Protein AF-A0AAN6FM89-F1 (afdb_monomer_lite)

Sequence (335 aa):
MYLDAADEATIINQGLGAALKERGILFMAYDHNTDQPVYPYRVLQGAPGMVPAVAWHCYQGPAPNYTVLNDISRLYPGTLQFMTECSNYLPGAGSVNFEVAQNFIPPVQHGASGASMWGMSPTFLSTRCILLATNPDFGPHSPYGGCAGCLGSIIVNSSTTYTKTNDYYMIGQFSRFVRRGATNYPVVQGNEGNALTSNQLYIMAVQNPDKSWAVIFMNNLVSDQEVVLSFTGNGGQYWQGTVPKTTVTTWLLPSEQILGQTNGTQAASVGAPYPFRNGSTTRFSTASGSVTGTGFSACNVTFTSTTSTSSSSSTSVTALPVPNTTHTIATTGTA

Radius of gyration: 24.1 Å; chains: 1; bounding box: 73×46×69 Å

Organism: NCBI:txid329885

pLDDT: mean 74.22, std 25.07, range [23.16, 97.12]

Secondary structure (DSSP, 8-state):
----HHHHHHHIIIIIHHHHHHTT---EEEEEETT-THHHHHHHHHSTTT--EEEEE---SS---THHHHHHHHHSTT-EEEEEE---BSPPTT----HHHHHHHHHHHTT-SEE---S--S-SS------SEE-TTS----TTSS-SSBPPSEEE-SSS-EEE-HHHHHHHHHHTTS-TT-EEE---S--BS-TT-S--EEEEEEE-TTS-EEEEEEE-SSS-EEEEEE-TT-TT-EEEEEE-TTEEEEEEE--HHHHTSS-TT----SS-SS----------------------------------PPPP------PPP-TT-----------

Structure (mmCIF, N/CA/C/O backbone):
data_AF-A0AAN6FM89-F1
#
_entry.id   AF-A0AAN6FM89-F1
#
loop_
_atom_site.group_PDB
_atom_site.id
_atom_site.type_symbol
_atom_site.label_atom_id
_atom_site.label_alt_id
_atom_site.label_comp_id
_atom_site.label_asym_id
_atom_site.label_entity_id
_atom_site.label_seq_id
_atom_site.pdbx_PDB_ins_code
_atom_site.Cartn_x
_atom_site.Cartn_y
_atom_site.Cartn_z
_atom_site.occupancy
_atom_site.B_iso_or_equiv
_atom_site.auth_seq_id
_atom_site.auth_comp_id
_atom_site.auth_asym_id
_atom_site.auth_atom_id
_atom_site.pdbx_PDB_model_num
ATOM 1 N N . MET A 1 1 ? 16.028 1.304 -17.921 1.00 77.50 1 MET A N 1
ATOM 2 C CA . MET A 1 1 ? 15.977 0.388 -19.080 1.00 77.50 1 MET A CA 1
ATOM 3 C C . MET A 1 1 ? 14.530 0.330 -19.515 1.00 77.50 1 MET A C 1
ATOM 5 O O . MET A 1 1 ? 13.697 0.106 -18.651 1.00 77.50 1 MET A O 1
ATOM 9 N N . TYR A 1 2 ? 14.232 0.611 -20.781 1.00 88.31 2 TYR A N 1
ATOM 10 C CA . TYR A 1 2 ? 12.887 0.390 -21.310 1.00 88.31 2 TYR A CA 1
ATOM 11 C C . TYR A 1 2 ? 12.744 -1.092 -21.663 1.00 88.31 2 TYR A C 1
ATOM 13 O O . TYR A 1 2 ? 13.660 -1.656 -22.262 1.00 88.31 2 TYR A O 1
ATOM 21 N N . LEU A 1 3 ? 11.638 -1.702 -21.253 1.00 93.25 3 LEU A N 1
ATOM 22 C CA . LEU A 1 3 ? 11.262 -3.076 -21.562 1.00 93.25 3 LEU A CA 1
ATOM 23 C C . LEU A 1 3 ? 9.791 -3.032 -21.976 1.00 93.25 3 LEU A C 1
ATOM 25 O O . LEU A 1 3 ? 8.994 -2.449 -21.245 1.00 93.25 3 LEU A O 1
ATOM 29 N N . ASP A 1 4 ? 9.445 -3.562 -23.148 1.00 95.31 4 ASP A N 1
ATOM 30 C CA . ASP A 1 4 ? 8.044 -3.655 -23.564 1.00 95.31 4 ASP A CA 1
ATOM 31 C C . ASP A 1 4 ? 7.359 -4.858 -22.897 1.00 95.31 4 ASP A C 1
ATOM 33 O O . ASP A 1 4 ? 7.998 -5.863 -22.577 1.00 95.31 4 ASP A O 1
ATOM 37 N N . ALA A 1 5 ? 6.036 -4.796 -22.732 1.00 96.25 5 ALA A N 1
ATOM 38 C CA . ALA A 1 5 ? 5.270 -5.883 -22.127 1.00 96.25 5 ALA A CA 1
ATOM 39 C C . ALA A 1 5 ? 5.400 -7.208 -22.903 1.00 96.25 5 ALA A C 1
ATOM 41 O O . ALA A 1 5 ? 5.411 -8.282 -22.296 1.00 96.25 5 ALA A O 1
ATOM 42 N N . ALA A 1 6 ? 5.500 -7.154 -24.237 1.00 95.50 6 ALA A N 1
ATOM 43 C CA . ALA A 1 6 ? 5.713 -8.346 -25.055 1.00 95.50 6 ALA A CA 1
ATOM 44 C C . ALA A 1 6 ? 7.117 -8.937 -24.847 1.00 95.50 6 ALA A C 1
ATOM 46 O O . ALA A 1 6 ? 7.271 -10.161 -24.824 1.00 95.50 6 ALA A O 1
ATOM 47 N N . ASP A 1 7 ? 8.122 -8.085 -24.641 1.00 96.50 7 ASP A N 1
ATOM 48 C CA . ASP A 1 7 ? 9.489 -8.514 -24.350 1.00 96.50 7 ASP A CA 1
ATOM 49 C C . ASP A 1 7 ? 9.579 -9.142 -22.956 1.00 96.50 7 ASP A C 1
ATOM 51 O O . ASP A 1 7 ? 10.162 -10.216 -22.808 1.00 96.50 7 ASP A O 1
ATOM 55 N N . GLU A 1 8 ? 8.945 -8.547 -21.940 1.00 96.81 8 GLU A N 1
ATOM 56 C CA . GLU A 1 8 ? 8.874 -9.139 -20.598 1.00 96.81 8 GLU A CA 1
ATOM 57 C C . GLU A 1 8 ? 8.193 -10.514 -20.626 1.00 96.81 8 GLU A C 1
ATOM 59 O O . GLU A 1 8 ? 8.739 -11.488 -20.100 1.00 96.81 8 GLU A O 1
ATOM 64 N N . ALA A 1 9 ? 7.050 -10.634 -21.312 1.00 96.56 9 ALA A N 1
ATOM 65 C CA . ALA A 1 9 ? 6.377 -11.918 -21.505 1.00 96.56 9 ALA A CA 1
ATOM 66 C C . ALA A 1 9 ? 7.278 -12.944 -22.211 1.00 96.56 9 ALA A C 1
ATOM 68 O O . ALA A 1 9 ? 7.315 -14.120 -21.837 1.00 96.56 9 ALA A O 1
ATOM 69 N N . THR A 1 10 ? 8.028 -12.497 -23.218 1.00 96.00 10 THR A N 1
ATOM 70 C CA . THR A 1 10 ? 8.962 -13.337 -23.970 1.00 96.00 10 THR A CA 1
ATOM 71 C C . THR A 1 10 ? 10.097 -13.830 -23.081 1.00 96.00 10 THR A C 1
ATOM 73 O O . THR A 1 10 ? 10.362 -15.029 -23.065 1.00 96.00 10 THR A O 1
ATOM 76 N N . ILE A 1 11 ? 10.716 -12.958 -22.281 1.00 95.69 11 ILE A N 1
ATOM 77 C CA . ILE A 1 11 ? 11.773 -13.328 -21.325 1.00 95.69 11 ILE A CA 1
ATOM 78 C C . ILE A 1 11 ? 11.262 -14.378 -20.330 1.00 95.69 11 ILE A C 1
ATOM 80 O O . ILE A 1 11 ? 11.950 -15.367 -20.050 1.00 95.69 11 ILE A O 1
ATOM 84 N N . ILE A 1 12 ? 10.043 -14.192 -19.817 1.00 95.56 12 ILE A N 1
ATOM 85 C CA . ILE A 1 12 ? 9.412 -15.133 -18.886 1.00 95.56 12 ILE A CA 1
ATOM 86 C C . ILE A 1 12 ? 9.205 -16.496 -19.565 1.00 95.56 12 ILE A C 1
ATOM 88 O O . ILE A 1 12 ? 9.625 -17.516 -19.013 1.00 95.56 12 ILE A O 1
ATOM 92 N N . ASN A 1 13 ? 8.647 -16.525 -20.777 1.00 92.69 13 ASN A N 1
ATOM 93 C CA . ASN A 1 13 ? 8.373 -17.768 -21.508 1.00 92.69 13 ASN A CA 1
ATOM 94 C C . ASN A 1 13 ? 9.619 -18.483 -22.038 1.00 92.69 13 ASN A C 1
ATOM 96 O O . ASN A 1 13 ? 9.635 -19.711 -22.104 1.00 92.69 13 ASN A O 1
ATOM 100 N N . GLN A 1 14 ? 10.655 -17.744 -22.436 1.00 92.94 14 GLN A N 1
ATOM 101 C CA . GLN A 1 14 ? 11.862 -18.308 -23.048 1.00 92.94 14 GLN A CA 1
ATOM 102 C C . GLN A 1 14 ? 12.827 -18.933 -22.034 1.00 92.94 14 GLN A C 1
ATOM 104 O O . GLN A 1 14 ? 13.831 -19.524 -22.428 1.00 92.94 14 GLN A O 1
ATOM 109 N N . GLY A 1 15 ? 12.526 -18.852 -20.736 1.00 87.94 15 GLY A N 1
ATOM 110 C CA . GLY A 1 15 ? 13.210 -19.668 -19.736 1.00 87.94 15 GLY A CA 1
ATOM 111 C C . GLY A 1 15 ? 13.237 -19.077 -18.337 1.00 87.94 15 GLY A C 1
ATOM 112 O O . GLY A 1 15 ? 13.311 -19.846 -17.378 1.00 87.94 15 GLY A O 1
ATOM 113 N N . LEU A 1 16 ? 13.134 -17.749 -18.180 1.00 93.62 16 LEU A N 1
ATOM 114 C CA . LEU A 1 16 ? 13.224 -17.132 -16.853 1.00 93.62 16 LEU A CA 1
ATOM 115 C C . LEU A 1 16 ? 12.090 -17.615 -15.941 1.00 93.62 16 LEU A C 1
ATOM 117 O O . LEU A 1 16 ? 12.349 -18.027 -14.812 1.00 93.62 16 LEU A O 1
ATOM 121 N N . GLY A 1 17 ? 10.852 -17.634 -16.439 1.00 93.88 17 GLY A N 1
ATOM 122 C CA . GLY A 1 17 ? 9.684 -18.070 -15.675 1.00 93.88 17 GLY A CA 1
ATOM 123 C C . GLY A 1 17 ? 9.798 -19.522 -15.216 1.00 93.88 17 GLY A C 1
ATOM 124 O O . GLY A 1 17 ? 9.591 -19.817 -14.039 1.00 93.88 17 GLY A O 1
ATOM 125 N N . ALA A 1 18 ? 10.201 -20.424 -16.116 1.00 93.06 18 ALA A N 1
ATOM 126 C CA . ALA A 1 18 ? 10.407 -21.836 -15.792 1.00 93.06 18 ALA A CA 1
ATOM 127 C C . ALA A 1 18 ? 11.525 -22.029 -14.753 1.00 93.06 18 ALA A C 1
ATOM 129 O O . ALA A 1 18 ? 11.318 -22.719 -13.755 1.00 93.06 18 ALA A O 1
ATOM 130 N N . ALA A 1 19 ? 12.667 -21.359 -14.937 1.00 95.44 19 ALA A N 1
ATOM 131 C CA . ALA A 1 19 ? 13.801 -21.444 -14.019 1.00 95.44 19 ALA A CA 1
ATOM 132 C C . ALA A 1 19 ? 13.473 -20.899 -12.617 1.00 95.44 19 ALA A C 1
ATOM 134 O O . ALA A 1 19 ? 13.925 -21.453 -11.612 1.00 95.44 19 ALA A O 1
ATOM 135 N N . LEU A 1 20 ? 12.683 -19.823 -12.525 1.00 95.06 20 LEU A N 1
ATOM 136 C CA . LEU A 1 20 ? 12.222 -19.281 -11.244 1.00 95.06 20 LEU A CA 1
ATOM 137 C C . LEU A 1 20 ? 11.210 -20.217 -10.575 1.00 95.06 20 LEU A C 1
ATOM 139 O O . LEU A 1 20 ? 11.325 -20.485 -9.377 1.00 95.06 20 LEU A O 1
ATOM 143 N N . LYS A 1 21 ? 10.270 -20.770 -11.349 1.00 91.81 21 LYS A N 1
ATOM 144 C CA . LYS A 1 21 ? 9.245 -21.697 -10.854 1.00 91.81 21 LYS A CA 1
ATOM 145 C C . LYS A 1 21 ? 9.844 -22.998 -10.321 1.00 91.81 21 LYS A C 1
ATOM 147 O O . LYS A 1 21 ? 9.450 -23.431 -9.242 1.00 91.81 21 LYS A O 1
ATOM 152 N N . GLU A 1 22 ? 10.817 -23.583 -11.021 1.00 94.81 22 GLU A N 1
ATOM 153 C CA . GLU A 1 22 ? 11.540 -24.786 -10.572 1.00 94.81 22 GLU A CA 1
ATOM 154 C C . GLU A 1 22 ? 12.220 -24.571 -9.210 1.00 94.81 22 GLU A C 1
ATOM 156 O O . GLU A 1 22 ? 12.272 -25.472 -8.377 1.00 94.81 22 GLU A O 1
ATOM 161 N N . ARG A 1 23 ? 12.683 -23.344 -8.950 1.00 96.00 23 ARG A N 1
ATOM 162 C CA . ARG A 1 23 ? 13.344 -22.956 -7.695 1.00 96.00 23 ARG A CA 1
ATOM 163 C C . ARG A 1 23 ? 12.379 -22.454 -6.619 1.00 96.00 23 ARG A C 1
ATOM 165 O O . ARG A 1 23 ? 12.833 -22.064 -5.546 1.00 96.00 23 ARG A O 1
ATOM 172 N N . GLY A 1 24 ? 11.073 -22.419 -6.894 1.00 91.44 24 GLY A N 1
ATOM 173 C CA . GLY A 1 24 ? 10.071 -21.869 -5.977 1.00 91.44 24 GLY A CA 1
ATOM 174 C C . GLY A 1 24 ? 10.234 -20.367 -5.708 1.00 91.44 24 GLY A C 1
ATOM 175 O O . GLY A 1 24 ? 9.837 -19.890 -4.645 1.00 91.44 24 GLY A O 1
ATOM 176 N N . ILE A 1 25 ? 10.840 -19.619 -6.637 1.00 91.88 25 ILE A N 1
ATOM 177 C CA . ILE A 1 25 ? 11.059 -18.175 -6.508 1.00 91.88 25 ILE A CA 1
ATOM 178 C C . ILE A 1 25 ? 9.853 -17.433 -7.080 1.00 91.88 25 ILE A C 1
ATOM 180 O O . ILE A 1 25 ? 9.482 -17.615 -8.239 1.00 91.88 25 ILE A O 1
ATOM 184 N N . LEU A 1 26 ? 9.264 -16.559 -6.266 1.00 89.56 26 LEU A N 1
ATOM 185 C CA . LEU A 1 26 ? 8.227 -15.635 -6.709 1.00 89.56 26 LEU A CA 1
ATOM 186 C C . LEU A 1 26 ? 8.866 -14.395 -7.336 1.00 89.56 26 LEU A C 1
ATOM 188 O O . LEU A 1 26 ? 9.883 -13.899 -6.853 1.00 89.56 26 LEU A O 1
ATOM 192 N N . PHE A 1 27 ? 8.235 -13.876 -8.382 1.00 91.00 27 PHE A N 1
ATOM 193 C CA . PHE A 1 27 ? 8.611 -12.625 -9.030 1.00 91.00 27 PHE A CA 1
ATOM 194 C C . PHE A 1 27 ? 7.368 -11.778 -9.296 1.00 91.00 27 PHE A C 1
ATOM 196 O O . PHE A 1 27 ? 6.246 -12.281 -9.265 1.00 91.00 27 PHE A O 1
ATOM 203 N N . MET A 1 28 ? 7.571 -10.488 -9.530 1.00 93.69 28 MET A N 1
ATOM 204 C CA . MET A 1 28 ? 6.497 -9.548 -9.830 1.00 93.69 28 MET A CA 1
ATOM 205 C C . MET A 1 28 ? 6.719 -9.000 -11.234 1.00 93.69 28 MET A C 1
ATOM 207 O O . MET A 1 28 ? 7.848 -8.645 -11.566 1.00 93.69 28 MET A O 1
ATOM 211 N N . ALA A 1 29 ? 5.665 -8.973 -12.042 1.00 95.31 29 ALA A N 1
ATOM 212 C CA . ALA A 1 29 ? 5.680 -8.311 -13.338 1.00 95.31 29 ALA A CA 1
ATOM 213 C C . ALA A 1 29 ? 5.398 -6.808 -13.196 1.00 95.31 29 ALA A C 1
ATOM 215 O O . ALA A 1 29 ? 4.819 -6.378 -12.189 1.00 95.31 29 ALA A O 1
ATOM 216 N N . TYR A 1 30 ? 5.717 -6.055 -14.249 1.00 95.00 30 TYR A N 1
ATOM 217 C CA . TYR A 1 30 ? 5.419 -4.629 -14.428 1.00 95.00 30 TYR A CA 1
ATOM 218 C C . TYR A 1 30 ? 6.232 -3.646 -13.572 1.00 95.00 30 TYR A C 1
ATOM 220 O O . TYR A 1 30 ? 7.109 -2.982 -14.116 1.00 95.00 30 TYR A O 1
ATOM 228 N N . ASP A 1 31 ? 5.954 -3.547 -12.268 1.00 94.56 31 ASP A N 1
ATOM 229 C CA . ASP A 1 31 ? 6.652 -2.643 -11.332 1.00 94.56 31 ASP A CA 1
ATOM 230 C C . ASP A 1 31 ? 6.644 -1.170 -11.790 1.00 94.56 31 ASP A C 1
ATOM 232 O O . ASP A 1 31 ? 7.689 -0.534 -11.929 1.00 94.56 31 ASP A O 1
ATOM 236 N N . HIS A 1 32 ? 5.448 -0.641 -12.085 1.00 92.75 32 HIS A N 1
ATOM 237 C CA . HIS A 1 32 ? 5.257 0.757 -12.485 1.00 92.75 32 HIS A CA 1
ATOM 238 C C . HIS A 1 32 ? 3.853 1.286 -12.113 1.00 92.75 32 HIS A C 1
ATOM 240 O O . HIS A 1 32 ? 3.040 0.605 -11.487 1.00 92.75 32 HIS A O 1
ATOM 246 N N . ASN A 1 33 ? 3.573 2.543 -12.452 1.00 92.19 33 ASN A N 1
ATOM 247 C CA . ASN A 1 33 ? 2.365 3.287 -12.076 1.00 92.19 33 ASN A CA 1
ATOM 248 C C . ASN A 1 33 ? 1.028 2.672 -12.534 1.00 92.19 33 ASN A C 1
ATOM 250 O O . ASN A 1 33 ? 0.935 1.928 -13.495 1.00 92.19 33 ASN A O 1
ATOM 254 N N . THR A 1 34 ? -0.070 3.041 -11.879 1.00 91.75 34 THR A N 1
ATOM 255 C CA . THR A 1 34 ? -1.420 2.522 -12.203 1.00 91.75 34 THR A CA 1
ATOM 256 C C . THR A 1 34 ? -2.015 3.008 -13.538 1.00 91.75 34 THR A C 1
ATOM 258 O O . THR A 1 34 ? -3.124 2.610 -13.896 1.00 91.75 34 THR A O 1
ATOM 261 N N . ASP A 1 35 ? -1.312 3.852 -14.295 1.00 91.31 35 ASP A N 1
ATOM 262 C CA . ASP A 1 35 ? -1.798 4.509 -15.515 1.00 91.31 35 ASP A CA 1
ATOM 263 C C . ASP A 1 35 ? -1.536 3.744 -16.812 1.00 91.31 35 ASP A C 1
ATOM 265 O O . ASP A 1 35 ? -2.206 4.005 -17.812 1.00 91.31 35 ASP A O 1
ATOM 269 N N . GLN A 1 36 ? -0.630 2.760 -16.795 1.00 91.94 36 GLN A N 1
ATOM 270 C CA . GLN A 1 36 ? -0.431 1.830 -17.913 1.00 91.94 36 GLN A CA 1
ATOM 271 C C . GLN A 1 36 ? -0.867 0.404 -17.546 1.00 91.94 36 GLN A C 1
ATOM 273 O O . GLN A 1 36 ? -0.084 -0.539 -17.689 1.00 91.94 36 GLN A O 1
ATOM 278 N N . PRO A 1 37 ? -2.135 0.183 -17.137 1.00 91.00 37 PRO A N 1
ATOM 279 C CA . PRO A 1 37 ? -2.592 -1.134 -16.699 1.00 91.00 37 PRO A CA 1
ATOM 280 C C . PRO A 1 37 ? -2.574 -2.171 -17.834 1.00 91.00 37 PRO A C 1
ATOM 282 O O . PRO A 1 37 ? -2.537 -3.368 -17.574 1.00 91.00 37 PRO A O 1
ATOM 285 N N . VAL A 1 38 ? -2.540 -1.734 -19.102 1.00 93.75 38 VAL A N 1
ATOM 286 C CA . VAL A 1 38 ? -2.388 -2.609 -20.280 1.00 93.75 38 VAL A CA 1
ATOM 287 C C . VAL A 1 38 ? -1.100 -3.428 -20.231 1.00 93.75 38 VAL A C 1
ATOM 289 O O . VAL A 1 38 ? -1.092 -4.561 -20.713 1.00 93.75 38 VAL A O 1
ATOM 292 N N . TYR A 1 39 ? -0.031 -2.895 -19.642 1.00 96.12 39 TYR A N 1
ATOM 293 C CA . TYR A 1 39 ? 1.249 -3.586 -19.572 1.00 96.12 39 TYR A CA 1
ATOM 294 C C . TYR A 1 39 ? 1.144 -4.915 -18.799 1.00 96.12 39 TYR A C 1
ATOM 296 O O . TYR A 1 39 ? 1.367 -5.961 -19.416 1.00 96.12 39 TYR A O 1
ATOM 304 N N . PRO A 1 40 ? 0.753 -4.949 -17.506 1.00 95.62 40 PRO A N 1
ATOM 305 C CA . PRO A 1 40 ? 0.659 -6.209 -16.773 1.00 95.62 40 PRO A CA 1
ATOM 306 C C . PRO A 1 40 ? -0.365 -7.168 -17.386 1.00 95.62 40 PRO A C 1
ATOM 308 O O . PRO A 1 40 ? -0.128 -8.374 -17.375 1.00 95.62 40 PRO A O 1
ATOM 311 N N . TYR A 1 41 ? -1.448 -6.671 -18.004 1.00 94.62 41 TYR A N 1
ATOM 312 C CA . TYR A 1 41 ? -2.366 -7.536 -18.755 1.00 94.62 41 TYR A CA 1
ATOM 313 C C . TYR A 1 41 ? -1.670 -8.269 -19.897 1.00 94.62 41 TYR A C 1
ATOM 315 O O . TYR A 1 41 ? -1.853 -9.475 -20.046 1.00 94.62 41 TYR A O 1
ATOM 323 N N . ARG A 1 42 ? -0.857 -7.568 -20.690 1.00 95.19 42 ARG A N 1
ATOM 324 C CA . ARG A 1 42 ? -0.123 -8.183 -21.800 1.00 95.19 42 ARG A CA 1
ATOM 325 C C . ARG A 1 42 ? 0.911 -9.189 -21.316 1.00 95.19 42 ARG A C 1
ATOM 327 O O . ARG A 1 42 ? 1.037 -10.240 -21.938 1.00 95.19 42 ARG A O 1
ATOM 334 N N . VAL A 1 43 ? 1.591 -8.920 -20.201 1.00 96.69 43 VAL A N 1
ATOM 335 C CA . VAL A 1 43 ? 2.528 -9.891 -19.615 1.00 96.69 43 VAL A CA 1
ATOM 336 C C . VAL A 1 43 ? 1.788 -11.145 -19.146 1.00 96.69 43 VAL A C 1
ATOM 338 O O . VAL A 1 43 ? 2.195 -12.257 -19.477 1.00 96.69 43 VAL A O 1
ATOM 341 N N . LEU A 1 44 ? 0.661 -10.982 -18.446 1.00 95.56 44 LEU A N 1
ATOM 342 C CA . LEU A 1 44 ? -0.170 -12.095 -17.970 1.00 95.56 44 LEU A CA 1
ATOM 343 C C . LEU A 1 44 ? -0.761 -12.930 -19.117 1.00 95.56 44 LEU A C 1
ATOM 345 O O . LEU A 1 44 ? -0.829 -14.154 -19.009 1.00 95.56 44 LEU A O 1
ATOM 349 N N . GLN A 1 45 ? -1.157 -12.291 -20.220 1.00 94.50 45 GLN A N 1
ATOM 350 C CA . GLN A 1 45 ? -1.636 -12.973 -21.429 1.00 94.50 45 GLN A CA 1
ATOM 351 C C . GLN A 1 45 ? -0.517 -13.667 -22.193 1.00 94.50 45 GLN A C 1
ATOM 353 O O . GLN A 1 45 ? -0.711 -14.767 -22.706 1.00 94.50 45 GLN A O 1
ATOM 358 N N . GLY A 1 46 ? 0.632 -13.003 -22.298 1.00 94.12 46 GLY A N 1
ATOM 359 C CA . GLY A 1 46 ? 1.785 -13.504 -23.022 1.00 94.12 46 GLY A CA 1
ATOM 360 C C . GLY A 1 46 ? 2.430 -14.685 -22.310 1.00 94.12 46 GLY A C 1
ATOM 361 O O . GLY A 1 46 ? 2.805 -15.635 -22.985 1.00 94.12 46 GLY A O 1
ATOM 362 N N . ALA A 1 47 ? 2.499 -14.677 -20.976 1.00 94.00 47 ALA A N 1
ATOM 363 C CA . ALA A 1 47 ? 3.099 -15.730 -20.152 1.00 94.00 47 ALA A CA 1
ATOM 364 C C . ALA A 1 47 ? 2.085 -16.346 -19.157 1.00 94.00 47 ALA A C 1
ATOM 366 O O . ALA A 1 47 ? 2.228 -16.214 -17.931 1.00 94.00 47 ALA A O 1
ATOM 367 N N . PRO A 1 48 ? 1.036 -17.028 -19.660 1.00 91.44 48 PRO A N 1
ATOM 368 C CA . PRO A 1 48 ? -0.082 -17.482 -18.843 1.00 91.44 48 PRO A CA 1
ATOM 369 C C . PRO A 1 48 ? 0.366 -18.511 -17.800 1.00 91.44 48 PRO A C 1
ATOM 371 O O . PRO A 1 48 ? 1.058 -19.484 -18.101 1.00 91.44 48 PRO A O 1
ATOM 374 N N . GLY A 1 49 ? -0.035 -18.298 -16.545 1.00 89.06 49 GLY A N 1
ATOM 375 C CA . GLY A 1 49 ? 0.292 -19.191 -15.427 1.00 89.06 49 GLY A CA 1
ATOM 376 C C . GLY A 1 49 ? 1.767 -19.187 -14.999 1.00 89.06 49 GLY A C 1
ATOM 377 O O . GLY A 1 49 ? 2.159 -20.014 -14.166 1.00 89.06 49 GLY A O 1
ATOM 378 N N . MET A 1 50 ? 2.588 -18.284 -15.550 1.00 92.06 50 MET A N 1
ATOM 379 C CA . MET A 1 50 ? 3.985 -18.115 -15.142 1.00 92.06 50 MET A CA 1
ATOM 380 C C . MET A 1 50 ? 4.194 -16.940 -14.190 1.00 92.06 50 MET A C 1
ATOM 382 O O . MET A 1 50 ? 5.135 -16.988 -13.409 1.00 92.06 50 MET A O 1
ATOM 386 N N . VAL A 1 51 ? 3.334 -15.918 -14.230 1.00 95.19 51 VAL A N 1
ATOM 387 C CA . VAL A 1 51 ? 3.458 -14.688 -13.431 1.00 95.19 51 VAL A CA 1
ATOM 388 C C . VAL A 1 51 ? 2.705 -14.833 -12.102 1.00 95.19 51 VAL A C 1
ATOM 390 O O . VAL A 1 51 ? 1.471 -14.845 -12.107 1.00 95.19 51 VAL A O 1
ATOM 393 N N . PRO A 1 52 ? 3.396 -14.933 -10.950 1.00 94.25 52 PRO A N 1
ATOM 394 C CA . PRO A 1 52 ? 2.722 -15.133 -9.672 1.00 94.25 52 PRO A CA 1
ATOM 395 C C . PRO A 1 52 ? 2.233 -13.822 -9.042 1.00 94.25 52 PRO A C 1
ATOM 397 O O . PRO A 1 52 ? 1.376 -13.861 -8.158 1.00 94.25 52 PRO A O 1
ATOM 400 N N . ALA A 1 53 ? 2.763 -12.670 -9.467 1.00 95.50 53 ALA A N 1
ATOM 401 C CA . ALA A 1 53 ? 2.397 -11.374 -8.916 1.00 95.50 53 ALA A CA 1
ATOM 402 C C . ALA A 1 53 ? 2.588 -10.210 -9.905 1.00 95.50 53 ALA A C 1
ATOM 404 O O . ALA A 1 53 ? 3.401 -10.298 -10.824 1.00 95.50 53 ALA A O 1
ATOM 405 N N . VAL A 1 54 ? 1.884 -9.102 -9.670 1.00 96.31 54 VAL A N 1
ATOM 406 C CA . VAL A 1 54 ? 2.054 -7.806 -10.349 1.00 96.31 54 VAL A CA 1
ATOM 407 C C . VAL A 1 54 ? 2.440 -6.743 -9.321 1.00 96.31 54 VAL A C 1
ATOM 409 O O . VAL A 1 54 ? 1.873 -6.696 -8.226 1.00 96.31 54 VAL A O 1
ATOM 412 N N . ALA A 1 55 ? 3.409 -5.904 -9.672 1.00 95.44 55 ALA A N 1
ATOM 413 C CA . ALA A 1 55 ? 3.857 -4.777 -8.863 1.00 95.44 55 ALA A CA 1
ATOM 414 C C . ALA A 1 55 ? 3.335 -3.448 -9.426 1.00 95.44 55 ALA A C 1
ATOM 416 O O . ALA A 1 55 ? 3.275 -3.265 -10.643 1.00 95.44 55 ALA A O 1
ATOM 417 N N . TRP A 1 56 ? 2.971 -2.536 -8.527 1.00 93.88 56 TRP A N 1
ATOM 418 C CA . TRP A 1 56 ? 2.355 -1.248 -8.829 1.00 93.88 56 TRP A CA 1
ATOM 419 C C . TRP A 1 56 ? 3.022 -0.110 -8.063 1.00 93.88 56 TRP A C 1
ATOM 421 O O . TRP A 1 56 ? 3.394 -0.262 -6.896 1.00 93.88 56 TRP A O 1
ATOM 431 N N . HIS A 1 57 ? 3.090 1.058 -8.692 1.00 91.44 57 HIS A N 1
ATOM 432 C CA . HIS A 1 57 ? 3.546 2.305 -8.079 1.00 91.44 57 HIS A CA 1
ATOM 433 C C . HIS A 1 57 ? 2.414 3.331 -7.997 1.00 91.44 57 HIS A C 1
ATOM 435 O O . HIS A 1 57 ? 1.403 3.214 -8.701 1.00 91.44 57 HIS A O 1
ATOM 441 N N . CYS A 1 58 ? 2.576 4.359 -7.162 1.00 86.44 58 CYS A N 1
ATOM 442 C CA . CYS A 1 58 ? 1.547 5.385 -6.965 1.00 86.44 58 CYS A CA 1
ATOM 443 C C . CYS A 1 58 ? 1.975 6.815 -7.340 1.00 86.44 58 CYS A C 1
ATOM 445 O O . CYS A 1 58 ? 1.443 7.794 -6.826 1.00 86.44 58 CYS A O 1
ATOM 447 N N . TYR A 1 59 ? 2.888 6.958 -8.300 1.00 84.38 59 TYR A N 1
ATOM 448 C CA . TYR A 1 59 ? 3.333 8.271 -8.782 1.00 84.38 59 TYR A CA 1
ATOM 449 C C . TYR A 1 59 ? 2.443 8.890 -9.857 1.00 84.38 59 TYR A C 1
ATOM 451 O O . TYR A 1 59 ? 2.747 9.972 -10.361 1.00 84.38 59 TYR A O 1
ATOM 459 N N . GLN A 1 60 ? 1.365 8.208 -10.243 1.00 83.25 60 GLN A N 1
ATOM 460 C CA . GLN A 1 60 ? 0.474 8.726 -11.266 1.00 83.25 60 GLN A CA 1
ATOM 461 C C . GLN A 1 60 ? -0.233 10.002 -10.800 1.00 83.25 60 GLN A C 1
ATOM 463 O O . GLN A 1 60 ? -0.888 10.019 -9.759 1.00 83.25 60 GLN A O 1
ATOM 468 N N . GLY A 1 61 ? -0.170 11.042 -11.634 1.00 77.81 61 GLY A N 1
ATOM 469 C CA . GLY A 1 61 ? -0.942 12.271 -11.466 1.00 77.81 61 GLY A CA 1
ATOM 470 C C . GLY A 1 61 ? -2.283 12.239 -12.219 1.00 77.81 61 GLY A C 1
ATOM 471 O O . GLY A 1 61 ? -2.383 11.590 -13.263 1.00 77.81 61 GLY A O 1
ATOM 472 N N . PRO A 1 62 ? -3.323 12.954 -11.747 1.00 77.88 62 PRO A N 1
ATOM 473 C CA . PRO A 1 62 ? -3.386 13.709 -10.489 1.00 77.88 62 PRO A CA 1
ATOM 474 C C . PRO A 1 62 ? -3.520 12.823 -9.239 1.00 77.88 62 PRO A C 1
ATOM 476 O O . PRO A 1 62 ? -3.234 13.293 -8.145 1.00 77.88 62 PRO A O 1
ATOM 479 N N . ALA A 1 63 ? -3.929 11.561 -9.400 1.00 82.88 63 ALA A N 1
ATOM 480 C CA . ALA A 1 63 ? -3.874 10.537 -8.364 1.00 82.88 63 ALA A CA 1
ATOM 481 C C . ALA A 1 63 ? -3.819 9.129 -8.993 1.00 82.88 63 ALA A C 1
ATOM 483 O O . ALA A 1 63 ? -4.291 8.946 -10.123 1.00 82.88 63 ALA A O 1
ATOM 484 N N . PRO A 1 64 ? -3.311 8.121 -8.265 1.00 87.19 64 PRO A N 1
ATOM 485 C CA . PRO A 1 64 ? -3.353 6.724 -8.681 1.00 87.19 64 PRO A CA 1
ATOM 486 C C . PRO A 1 64 ? -4.786 6.218 -8.839 1.00 87.19 64 PRO A C 1
ATOM 488 O O . PRO A 1 64 ? -5.646 6.478 -7.995 1.00 87.19 64 PRO A O 1
ATOM 491 N N . ASN A 1 65 ? -5.032 5.428 -9.885 1.00 90.88 65 ASN A N 1
ATOM 492 C CA . ASN A 1 65 ? -6.305 4.738 -10.044 1.00 90.88 65 ASN A CA 1
ATOM 493 C C . ASN A 1 65 ? -6.195 3.290 -9.563 1.00 90.88 65 ASN A C 1
ATOM 495 O O . ASN A 1 65 ? -5.802 2.396 -10.309 1.00 90.88 65 ASN A O 1
ATOM 499 N N . TYR A 1 66 ? -6.613 3.039 -8.327 1.00 91.44 66 TYR A N 1
ATOM 500 C CA . TYR A 1 66 ? -6.552 1.702 -7.744 1.00 91.44 66 TYR A CA 1
ATOM 501 C C . TYR A 1 66 ? -7.619 0.738 -8.276 1.00 91.44 66 TYR A C 1
ATOM 503 O O . TYR A 1 66 ? -7.524 -0.462 -8.021 1.00 91.44 66 TYR A O 1
ATOM 511 N N . THR A 1 67 ? -8.600 1.198 -9.069 1.00 91.75 67 THR A N 1
ATOM 512 C CA . THR A 1 67 ? -9.609 0.285 -9.630 1.00 91.75 67 THR A CA 1
ATOM 513 C C . THR A 1 67 ? -9.014 -0.735 -10.592 1.00 91.75 67 THR A C 1
ATOM 515 O O . THR A 1 67 ? -9.586 -1.813 -10.751 1.00 91.75 67 THR A O 1
ATOM 518 N N . VAL A 1 68 ? -7.850 -0.440 -11.179 1.00 93.31 68 VAL A N 1
ATOM 519 C CA . VAL A 1 68 ? -7.135 -1.359 -12.075 1.00 93.31 68 VAL A CA 1
ATOM 520 C C . VAL A 1 68 ? -6.705 -2.647 -11.361 1.00 93.31 68 VAL A C 1
ATOM 522 O O . VAL A 1 68 ? -6.651 -3.705 -11.987 1.00 93.31 68 VAL A O 1
ATOM 525 N N . LEU A 1 69 ? -6.494 -2.599 -10.038 1.00 94.31 69 LEU A N 1
ATOM 526 C CA . LEU A 1 69 ? -6.206 -3.789 -9.233 1.00 94.31 69 LEU A CA 1
ATOM 527 C C . LEU A 1 69 ? -7.438 -4.703 -9.109 1.00 94.31 69 LEU A C 1
ATOM 529 O O . LEU A 1 69 ? -7.295 -5.930 -9.079 1.00 94.31 69 LEU A O 1
ATOM 533 N N . ASN A 1 70 ? -8.657 -4.146 -9.090 1.00 93.75 70 ASN A N 1
ATOM 534 C CA . ASN A 1 70 ? -9.880 -4.958 -9.069 1.00 93.75 70 ASN A CA 1
ATOM 535 C C . ASN A 1 70 ? -10.006 -5.784 -10.354 1.00 93.75 70 ASN A C 1
ATOM 537 O O . ASN A 1 70 ? -10.422 -6.941 -10.317 1.00 93.75 70 ASN A O 1
ATOM 541 N N . ASP A 1 71 ? -9.653 -5.190 -11.493 1.00 93.00 71 ASP A N 1
ATOM 542 C CA . ASP A 1 71 ? -9.741 -5.842 -12.796 1.00 93.00 71 ASP A CA 1
ATOM 543 C C . ASP A 1 71 ? -8.749 -7.010 -12.912 1.00 93.00 71 ASP A C 1
ATOM 545 O O . ASP A 1 71 ? -9.149 -8.093 -13.342 1.00 93.00 71 ASP A O 1
ATOM 549 N N . ILE A 1 72 ? -7.502 -6.853 -12.448 1.00 92.94 72 ILE A N 1
ATOM 550 C CA . ILE A 1 72 ? -6.544 -7.973 -12.349 1.00 92.94 72 ILE A CA 1
ATOM 551 C C . ILE A 1 72 ? -7.070 -9.052 -11.402 1.00 92.94 72 ILE A C 1
ATOM 553 O O . ILE A 1 72 ? -7.067 -10.224 -11.771 1.00 92.94 72 ILE A O 1
ATOM 557 N N . SER A 1 73 ? -7.583 -8.672 -10.226 1.00 92.69 73 SER A N 1
ATOM 558 C CA . SER A 1 73 ? -8.146 -9.628 -9.259 1.00 92.69 73 SER A CA 1
ATOM 559 C C . SER A 1 73 ? -9.311 -10.430 -9.851 1.00 92.69 73 SER A C 1
ATOM 561 O O . SER A 1 73 ? -9.474 -11.611 -9.543 1.00 92.69 73 SER A O 1
ATOM 563 N N . ARG A 1 74 ? -10.119 -9.796 -10.713 1.00 93.38 74 ARG A N 1
ATOM 564 C CA . ARG A 1 74 ? -11.260 -10.412 -11.403 1.00 93.38 74 ARG A CA 1
ATOM 565 C C . ARG A 1 74 ? -10.828 -11.314 -12.559 1.00 93.38 74 ARG A C 1
ATOM 567 O O . ARG A 1 74 ? -11.393 -12.392 -12.720 1.00 93.38 74 ARG A O 1
ATOM 574 N N . LEU A 1 75 ? -9.891 -10.860 -13.391 1.00 92.44 75 LEU A N 1
ATOM 575 C CA . LEU A 1 75 ? -9.492 -11.547 -14.626 1.00 92.44 75 LEU A CA 1
ATOM 576 C C . LEU A 1 75 ? -8.449 -12.649 -14.391 1.00 92.44 75 LEU A C 1
ATOM 578 O O . LEU A 1 75 ? -8.462 -13.655 -15.096 1.00 92.44 75 LEU A O 1
ATOM 582 N N . TYR A 1 76 ? -7.576 -12.476 -13.397 1.00 93.62 76 TYR A N 1
ATOM 583 C CA . TYR A 1 76 ? -6.483 -13.391 -13.061 1.00 93.62 76 TYR A CA 1
ATOM 584 C C . TYR A 1 76 ? -6.545 -13.774 -11.575 1.00 93.62 76 TYR A C 1
ATOM 586 O O . TYR A 1 76 ? -5.670 -13.397 -10.788 1.00 93.62 76 TYR A O 1
ATOM 594 N N . PRO A 1 77 ? -7.587 -14.522 -11.155 1.00 91.06 77 PRO A N 1
ATOM 595 C CA . PRO A 1 77 ? -7.720 -14.945 -9.769 1.00 91.06 77 PRO A CA 1
ATOM 596 C C . PRO A 1 77 ? -6.516 -15.809 -9.371 1.00 91.06 77 PRO A C 1
ATOM 598 O O . PRO A 1 77 ? -6.226 -16.825 -10.000 1.00 91.06 77 PRO A O 1
ATOM 601 N N . GLY A 1 78 ? -5.806 -15.397 -8.321 1.00 89.00 78 GLY A N 1
ATOM 602 C CA . GLY A 1 78 ? -4.597 -16.069 -7.831 1.00 89.00 78 GLY A CA 1
ATOM 603 C C . GLY A 1 78 ? -3.284 -15.360 -8.172 1.00 89.00 78 GLY A C 1
ATOM 604 O O . GLY A 1 78 ? -2.263 -15.692 -7.571 1.00 89.00 78 GLY A O 1
ATOM 605 N N . THR A 1 79 ? -3.296 -14.357 -9.055 1.00 94.31 79 THR A N 1
ATOM 606 C CA . THR A 1 79 ? -2.153 -13.450 -9.223 1.00 94.31 79 THR A CA 1
ATOM 607 C C . THR A 1 79 ? -2.143 -12.437 -8.080 1.00 94.31 79 THR A C 1
ATOM 609 O O . THR A 1 79 ? -3.094 -11.675 -7.899 1.00 94.31 79 THR A O 1
ATOM 612 N N . LEU A 1 80 ? -1.069 -12.431 -7.289 1.00 94.56 80 LEU A N 1
ATOM 613 C CA . LEU A 1 80 ? -0.907 -11.478 -6.192 1.00 94.56 80 LEU A CA 1
ATOM 614 C C . LEU A 1 80 ? -0.642 -10.073 -6.737 1.00 94.56 80 LEU A C 1
ATOM 616 O O . LEU A 1 80 ? -0.112 -9.899 -7.830 1.00 94.56 80 LEU A O 1
ATOM 620 N N . GLN A 1 81 ? -0.965 -9.056 -5.953 1.00 95.25 81 GLN A N 1
ATOM 621 C CA . GLN A 1 81 ? -0.711 -7.669 -6.329 1.00 95.25 81 GLN A CA 1
ATOM 622 C C . GLN A 1 81 ? -0.037 -6.941 -5.178 1.00 95.25 81 GLN A C 1
ATOM 624 O O . GLN A 1 81 ? -0.432 -7.125 -4.028 1.00 95.25 81 GLN A O 1
ATOM 629 N N . PHE A 1 82 ? 0.969 -6.124 -5.467 1.00 93.81 82 PHE A N 1
ATOM 630 C CA . PHE A 1 82 ? 1.692 -5.368 -4.447 1.00 93.81 82 PHE A CA 1
ATOM 631 C C . PHE A 1 82 ? 1.897 -3.931 -4.894 1.00 93.81 82 PHE A C 1
ATOM 633 O O . PHE A 1 82 ? 2.329 -3.696 -6.019 1.00 93.81 82 PHE A O 1
ATOM 640 N N . MET A 1 83 ? 1.645 -2.981 -3.995 1.00 91.88 83 MET A N 1
ATOM 641 C CA . MET A 1 83 ? 2.186 -1.637 -4.170 1.00 91.88 83 MET A CA 1
ATOM 642 C C . MET A 1 83 ? 3.636 -1.671 -3.719 1.00 91.88 83 MET A C 1
ATOM 644 O O . MET A 1 83 ? 3.906 -1.771 -2.524 1.00 91.88 83 MET A O 1
ATOM 648 N N . THR A 1 84 ? 4.569 -1.657 -4.653 1.00 89.38 84 THR A N 1
ATOM 649 C CA . THR A 1 84 ? 5.997 -1.759 -4.341 1.00 89.38 84 THR A CA 1
ATOM 650 C C . THR A 1 84 ? 6.599 -0.393 -4.026 1.00 89.38 84 THR A C 1
ATOM 652 O O . THR A 1 84 ? 7.601 -0.323 -3.309 1.00 89.38 84 THR A O 1
ATOM 655 N N . GLU A 1 85 ? 5.961 0.693 -4.476 1.00 82.25 85 GLU A N 1
ATOM 656 C CA . GLU A 1 85 ? 6.628 1.989 -4.538 1.00 82.25 85 GLU A CA 1
ATOM 657 C C . GLU A 1 85 ? 5.689 3.210 -4.490 1.00 82.25 85 GLU A C 1
ATOM 659 O O . GLU A 1 85 ? 4.840 3.389 -5.363 1.00 82.25 85 GLU A O 1
ATOM 664 N N . CYS A 1 86 ? 5.900 4.088 -3.503 1.00 80.62 86 CYS A N 1
ATOM 665 C CA . CYS A 1 86 ? 5.569 5.519 -3.576 1.00 80.62 86 CYS A CA 1
ATOM 666 C C . CYS A 1 86 ? 6.451 6.326 -2.639 1.00 80.62 86 CYS A C 1
ATOM 668 O O . CYS A 1 86 ? 6.930 5.770 -1.655 1.00 80.62 86 CYS A O 1
ATOM 670 N N . SER A 1 87 ? 6.543 7.639 -2.847 1.00 75.69 87 SER A N 1
ATOM 671 C CA . SER A 1 87 ? 7.307 8.524 -1.970 1.00 75.69 87 SER A CA 1
ATOM 672 C C . SER A 1 87 ? 6.621 9.842 -1.682 1.00 75.69 87 SER A C 1
ATOM 674 O O . SER A 1 87 ? 5.996 10.424 -2.568 1.00 75.69 87 SER A O 1
ATOM 676 N N . ASN A 1 88 ? 6.943 10.394 -0.519 1.00 74.88 88 ASN A N 1
ATOM 677 C CA . ASN A 1 88 ? 6.803 11.815 -0.259 1.00 74.88 88 ASN A CA 1
ATOM 678 C C . ASN A 1 88 ? 7.978 12.608 -0.845 1.00 74.88 88 ASN A C 1
ATOM 680 O O . ASN A 1 88 ? 9.144 12.230 -0.696 1.00 74.88 88 ASN A O 1
ATOM 684 N N . TYR A 1 89 ? 7.664 13.736 -1.482 1.00 73.19 89 TYR A N 1
ATOM 685 C CA . TYR A 1 89 ? 8.640 14.616 -2.120 1.00 73.19 89 TYR A CA 1
ATOM 686 C C . TYR A 1 89 ? 8.558 16.031 -1.553 1.00 73.19 89 TYR A C 1
ATOM 688 O O . TYR A 1 89 ? 7.478 16.614 -1.515 1.00 73.19 89 TYR A O 1
ATOM 696 N N . LEU A 1 90 ? 9.707 16.561 -1.120 1.00 68.69 90 LEU A N 1
ATOM 697 C CA . LEU A 1 90 ? 9.887 17.895 -0.537 1.00 68.69 90 LEU A CA 1
ATOM 698 C C . LEU A 1 90 ? 8.733 18.317 0.392 1.00 68.69 90 LEU A C 1
ATOM 700 O O . LEU A 1 90 ? 8.117 19.364 0.173 1.00 68.69 90 LEU A O 1
ATOM 704 N N . PRO A 1 91 ? 8.410 17.517 1.427 1.00 68.88 91 PRO A N 1
ATOM 705 C CA . PRO A 1 91 ? 7.349 17.888 2.346 1.00 68.88 91 PRO A CA 1
ATOM 706 C C . PRO A 1 91 ? 7.715 19.198 3.048 1.00 68.88 91 PRO A C 1
ATOM 708 O O . PRO A 1 91 ? 8.858 19.403 3.468 1.00 68.88 91 PRO A O 1
ATOM 711 N N . GLY A 1 92 ? 6.733 20.089 3.184 1.00 67.00 92 GLY A N 1
ATOM 712 C CA . GLY A 1 92 ? 6.904 21.318 3.947 1.00 67.00 92 GLY A CA 1
ATOM 713 C C . GLY A 1 92 ? 7.277 21.004 5.397 1.00 67.00 92 GLY A C 1
ATOM 714 O O . GLY A 1 92 ? 6.799 20.032 5.984 1.00 67.00 92 GLY A O 1
ATOM 715 N N . ALA A 1 93 ? 8.127 21.825 6.010 1.00 65.06 93 ALA A N 1
ATOM 716 C CA . ALA A 1 93 ? 8.476 21.636 7.414 1.00 65.06 93 ALA A CA 1
ATOM 717 C C . ALA A 1 93 ? 7.203 21.645 8.286 1.00 65.06 93 ALA A C 1
ATOM 719 O O . ALA A 1 93 ? 6.440 22.608 8.277 1.00 65.06 93 ALA A O 1
ATOM 720 N N . GLY A 1 94 ? 6.967 20.555 9.021 1.00 63.47 94 GLY A N 1
ATOM 721 C CA . GLY A 1 94 ? 5.776 20.392 9.861 1.00 63.47 94 GLY A CA 1
ATOM 722 C C . GLY A 1 94 ? 4.486 20.026 9.115 1.00 63.47 94 GLY A C 1
ATOM 723 O O . GLY A 1 94 ? 3.438 19.964 9.756 1.00 63.47 94 GLY A O 1
ATOM 724 N N . SER A 1 95 ? 4.527 19.760 7.802 1.00 68.56 95 SER A N 1
ATOM 725 C CA . SER A 1 95 ? 3.343 19.302 7.069 1.00 68.56 95 SER A CA 1
ATOM 726 C C . SER A 1 95 ? 2.952 17.886 7.495 1.00 68.56 95 SER A C 1
ATOM 728 O O . SER A 1 95 ? 3.781 16.973 7.466 1.00 68.56 95 SER A O 1
ATOM 730 N N . VAL A 1 96 ? 1.682 17.693 7.845 1.00 73.12 96 VAL A N 1
ATOM 731 C CA . VAL A 1 96 ? 1.076 16.361 7.915 1.00 73.12 96 VAL A CA 1
ATOM 732 C C . VAL A 1 96 ? 0.654 15.992 6.499 1.00 73.12 96 VAL A C 1
ATOM 734 O O . VAL A 1 96 ? -0.097 16.731 5.869 1.00 73.12 96 VAL A O 1
ATOM 737 N N . ASN A 1 97 ? 1.168 14.876 6.006 1.00 79.69 97 ASN A N 1
ATOM 738 C CA . ASN A 1 97 ? 0.813 14.299 4.718 1.00 79.69 97 ASN A CA 1
ATOM 739 C C . ASN A 1 97 ? 0.208 12.912 4.996 1.00 79.69 97 ASN A C 1
ATOM 741 O O . ASN A 1 97 ? 0.485 12.345 6.050 1.00 79.69 97 ASN A O 1
ATOM 745 N N . PHE A 1 98 ? -0.678 12.418 4.138 1.00 87.12 98 PHE A N 1
ATOM 746 C CA . PHE A 1 98 ? -1.402 11.148 4.327 1.00 87.12 98 PHE A CA 1
ATOM 747 C C . PHE A 1 98 ? -1.106 10.137 3.219 1.00 87.12 98 PHE A C 1
ATOM 749 O O . PHE A 1 98 ? -1.735 9.087 3.143 1.00 87.12 98 PHE A O 1
ATOM 756 N N . GLU A 1 99 ? -0.144 10.440 2.362 1.00 84.81 99 GLU A N 1
ATOM 757 C CA . GLU A 1 99 ? 0.259 9.698 1.175 1.00 84.81 99 GLU A CA 1
ATOM 758 C C . GLU A 1 99 ? 0.648 8.267 1.538 1.00 84.81 99 GLU A C 1
ATOM 760 O O . GLU A 1 99 ? 0.261 7.329 0.843 1.00 84.81 99 GLU A O 1
ATOM 765 N N . VAL A 1 100 ? 1.307 8.081 2.688 1.00 86.00 100 VAL A N 1
ATOM 766 C CA . VAL A 1 100 ? 1.572 6.746 3.229 1.00 86.00 100 VAL A CA 1
ATOM 767 C C . VAL A 1 100 ? 0.261 5.996 3.431 1.00 86.00 100 VAL A C 1
ATOM 769 O O . VAL A 1 100 ? 0.051 4.950 2.825 1.00 86.00 100 VAL A O 1
ATOM 772 N N . ALA A 1 101 ? -0.662 6.533 4.228 1.00 89.94 101 ALA A N 1
ATOM 773 C CA . ALA A 1 101 ? -1.943 5.878 4.476 1.00 89.94 101 ALA A CA 1
ATOM 774 C C . ALA A 1 101 ? -2.757 5.659 3.183 1.00 89.94 101 ALA A C 1
ATOM 776 O O . ALA A 1 101 ? -3.359 4.596 3.023 1.00 89.94 101 ALA A O 1
ATOM 777 N N . GLN A 1 102 ? -2.700 6.591 2.228 1.00 88.81 102 GLN A N 1
ATOM 778 C CA . GLN A 1 102 ? -3.322 6.475 0.904 1.00 88.81 102 GLN A CA 1
ATOM 779 C C . GLN A 1 102 ? -2.664 5.430 -0.011 1.00 88.81 102 GLN A C 1
ATOM 781 O O . GLN A 1 102 ? -3.302 4.987 -0.965 1.00 88.81 102 GLN A O 1
ATOM 786 N N . ASN A 1 103 ? -1.429 5.007 0.260 1.00 88.69 103 ASN A N 1
ATOM 787 C CA . ASN A 1 103 ? -0.805 3.882 -0.437 1.00 88.69 103 ASN A CA 1
ATOM 788 C C . ASN A 1 103 ? -1.049 2.531 0.253 1.00 88.69 103 ASN A C 1
ATOM 790 O O . ASN A 1 103 ? -0.935 1.480 -0.371 1.00 88.69 103 ASN A O 1
ATOM 794 N N . PHE A 1 104 ? -1.388 2.517 1.541 1.00 90.75 104 PHE A N 1
ATOM 795 C CA . PHE A 1 104 ? -1.717 1.268 2.234 1.00 90.75 104 PHE A CA 1
ATOM 796 C C . PHE A 1 104 ? -3.206 0.927 2.135 1.00 90.75 104 PHE A C 1
ATOM 798 O O . PHE A 1 104 ? -3.545 -0.214 1.828 1.00 90.75 104 PHE A O 1
ATOM 805 N N . ILE A 1 105 ? -4.099 1.892 2.383 1.00 94.25 105 ILE A N 1
ATOM 806 C CA . ILE A 1 105 ? -5.528 1.607 2.569 1.00 94.25 105 ILE A CA 1
ATOM 807 C C . ILE A 1 105 ? -6.236 1.289 1.237 1.00 94.25 105 ILE A C 1
ATOM 809 O O . ILE A 1 105 ? -6.675 0.145 1.080 1.00 94.25 105 ILE A O 1
ATOM 813 N N . PRO A 1 106 ? -6.342 2.213 0.259 1.00 92.81 106 PRO A N 1
ATOM 814 C CA . PRO A 1 106 ? -7.067 1.940 -0.980 1.00 92.81 106 PRO A CA 1
ATOM 815 C C . PRO A 1 106 ? -6.526 0.743 -1.779 1.00 92.81 106 PRO A C 1
ATOM 817 O O . PRO A 1 106 ? -7.330 -0.083 -2.206 1.00 92.81 106 PRO A O 1
ATOM 820 N N . PRO A 1 107 ? -5.203 0.554 -1.963 1.00 92.88 107 PRO A N 1
ATOM 821 C CA . PRO A 1 107 ? -4.711 -0.591 -2.728 1.00 92.88 107 PRO A CA 1
ATOM 822 C C . PRO A 1 107 ? -5.121 -1.928 -2.127 1.00 92.88 107 PRO A C 1
ATOM 824 O O . PRO A 1 107 ? -5.554 -2.821 -2.853 1.00 92.88 107 PRO A O 1
ATOM 827 N N . VAL A 1 108 ? -5.043 -2.065 -0.800 1.00 93.50 108 VAL A N 1
ATOM 828 C CA . VAL A 1 108 ? -5.442 -3.301 -0.116 1.00 93.50 108 VAL A CA 1
ATOM 829 C C . VAL A 1 108 ? -6.958 -3.504 -0.182 1.00 93.50 108 VAL A C 1
ATOM 831 O O . VAL A 1 108 ? -7.413 -4.630 -0.399 1.00 93.50 108 VAL A O 1
ATOM 834 N N . GLN A 1 109 ? -7.749 -2.428 -0.104 1.00 92.81 109 GLN A N 1
ATOM 835 C CA . GLN A 1 109 ? -9.190 -2.483 -0.384 1.00 92.81 109 GLN A CA 1
ATOM 836 C C . GLN A 1 109 ? -9.499 -2.948 -1.820 1.00 92.81 109 GLN A C 1
ATOM 838 O O . GLN A 1 109 ? -10.531 -3.579 -2.038 1.00 92.81 109 GLN A O 1
ATOM 843 N N . HIS A 1 110 ? -8.600 -2.690 -2.773 1.00 92.50 110 HIS A N 1
ATOM 844 C CA . HIS A 1 110 ? -8.733 -3.051 -4.188 1.00 92.50 110 HIS A CA 1
ATOM 845 C C . HIS A 1 110 ? -8.003 -4.344 -4.599 1.00 92.50 110 HIS A C 1
ATOM 847 O O . HIS A 1 110 ? -7.849 -4.627 -5.788 1.00 92.50 110 HIS A O 1
ATOM 853 N N . GLY A 1 111 ? -7.583 -5.166 -3.632 1.00 90.44 111 GLY A N 1
ATOM 854 C CA . GLY A 1 111 ? -7.020 -6.496 -3.893 1.00 90.44 111 GLY A CA 1
ATOM 855 C C . GLY A 1 111 ? -5.494 -6.579 -3.860 1.00 90.44 111 GLY A C 1
ATOM 856 O O . GLY A 1 111 ? -4.941 -7.649 -4.124 1.00 90.44 111 GLY A O 1
ATOM 857 N N . ALA A 1 112 ? -4.791 -5.503 -3.489 1.00 93.06 112 ALA A N 1
ATOM 858 C CA . ALA A 1 112 ? -3.377 -5.610 -3.148 1.00 93.06 112 ALA A CA 1
ATOM 859 C C . ALA A 1 112 ? -3.191 -6.494 -1.906 1.00 93.06 112 ALA A C 1
ATOM 861 O O . ALA A 1 112 ? -3.864 -6.351 -0.888 1.00 93.06 112 ALA A O 1
ATOM 862 N N . SER A 1 113 ? -2.218 -7.394 -1.977 1.00 91.12 113 SER A N 1
ATOM 863 C CA . SER A 1 113 ? -1.772 -8.244 -0.870 1.00 91.12 113 SER A CA 1
ATOM 864 C C . SER A 1 113 ? -0.855 -7.507 0.111 1.00 91.12 113 SER A C 1
ATOM 866 O O . SER A 1 113 ? -0.544 -8.025 1.183 1.00 91.12 113 SER A O 1
ATOM 868 N N . GLY A 1 114 ? -0.403 -6.308 -0.247 1.00 87.50 114 GLY A N 1
ATOM 869 C CA . GLY A 1 114 ? 0.408 -5.453 0.603 1.00 87.50 114 GLY A CA 1
ATOM 870 C C . GLY A 1 114 ? 0.889 -4.212 -0.133 1.00 87.50 114 GLY A C 1
ATOM 871 O O . GLY A 1 114 ? 0.748 -4.095 -1.352 1.00 87.50 114 GLY A O 1
ATOM 872 N N . ALA A 1 115 ? 1.476 -3.306 0.636 1.00 86.50 115 ALA A N 1
ATOM 873 C CA . ALA A 1 115 ? 2.064 -2.080 0.139 1.00 86.50 115 ALA A CA 1
ATOM 874 C C . ALA A 1 115 ? 3.400 -1.797 0.836 1.00 86.50 115 ALA A C 1
ATOM 876 O O . ALA A 1 115 ? 3.611 -2.201 1.984 1.00 86.50 115 ALA A O 1
ATOM 877 N N . SER A 1 116 ? 4.293 -1.095 0.151 1.00 81.62 116 SER A N 1
ATOM 878 C CA . SER A 1 116 ? 5.533 -0.548 0.692 1.00 81.62 116 SER A CA 1
ATOM 879 C C . SER A 1 116 ? 5.699 0.916 0.308 1.00 81.62 116 SER A C 1
ATOM 881 O O . SER A 1 116 ? 5.146 1.387 -0.683 1.00 81.62 116 SER A O 1
ATOM 883 N N . MET A 1 117 ? 6.466 1.635 1.126 1.00 71.69 117 MET A N 1
ATOM 884 C CA . MET A 1 117 ? 6.911 2.996 0.838 1.00 71.69 117 MET A CA 1
ATOM 885 C C . MET A 1 117 ? 8.349 2.998 0.352 1.00 71.69 117 MET A C 1
ATOM 887 O O . MET A 1 117 ? 9.183 2.237 0.850 1.00 71.69 117 MET A O 1
ATOM 891 N N . TRP A 1 118 ? 8.632 3.899 -0.581 1.00 65.69 118 TRP A N 1
ATOM 892 C CA . TRP A 1 118 ? 9.956 4.188 -1.097 1.00 65.69 118 TRP A CA 1
ATOM 893 C C . TRP A 1 118 ? 10.312 5.656 -0.867 1.00 65.69 118 TRP A C 1
ATOM 895 O O . TRP A 1 118 ? 9.481 6.542 -0.972 1.00 65.69 118 TRP A O 1
ATOM 905 N N . GLY A 1 119 ? 11.574 5.948 -0.577 1.00 49.34 119 GLY A N 1
ATOM 906 C CA . GLY A 1 119 ? 12.090 7.318 -0.571 1.00 49.34 119 GLY A CA 1
ATOM 907 C C . GLY A 1 119 ? 12.586 7.738 -1.960 1.00 49.34 119 GLY A C 1
ATOM 908 O O . GLY A 1 119 ? 13.735 8.152 -2.069 1.00 49.34 119 GLY A O 1
ATOM 909 N N . MET A 1 120 ? 11.796 7.577 -3.031 1.00 39.06 120 MET A N 1
ATOM 910 C CA . MET A 1 120 ? 12.179 7.962 -4.407 1.00 39.06 120 MET A CA 1
ATOM 911 C C . MET A 1 120 ? 10.999 8.572 -5.185 1.00 39.06 120 MET A C 1
ATOM 913 O O . MET A 1 120 ? 9.947 7.969 -5.250 1.00 39.06 120 MET A O 1
ATOM 917 N N . SER A 1 121 ? 11.178 9.761 -5.762 1.00 36.25 121 SER A N 1
ATOM 918 C CA . SER A 1 121 ? 10.173 10.617 -6.420 1.00 36.25 121 SER A CA 1
ATOM 919 C C . SER A 1 121 ? 10.171 10.398 -7.933 1.00 36.25 121 SER A C 1
ATOM 921 O O . SER A 1 121 ? 11.210 10.003 -8.477 1.00 36.25 121 SER A O 1
ATOM 923 N N . PRO A 1 122 ? 9.064 10.700 -8.644 1.00 34.31 122 PRO A N 1
ATOM 924 C CA . PRO A 1 122 ? 8.966 10.500 -10.077 1.00 34.31 122 PRO A CA 1
ATOM 925 C C . PRO A 1 122 ? 9.679 11.634 -10.809 1.00 34.31 122 PRO A C 1
ATOM 927 O O . PRO A 1 122 ? 9.101 12.659 -11.158 1.00 34.31 122 PRO A O 1
ATOM 930 N N . THR A 1 123 ? 10.965 11.456 -11.080 1.00 33.53 123 THR A N 1
ATOM 931 C CA . THR A 1 123 ? 11.600 12.121 -12.219 1.00 33.53 123 THR A CA 1
ATOM 932 C C . THR A 1 123 ? 12.561 11.159 -12.913 1.00 33.53 123 THR A C 1
ATOM 934 O O . THR A 1 123 ? 13.298 10.404 -12.289 1.00 33.53 123 THR A O 1
ATOM 937 N N . PHE A 1 124 ? 12.441 11.154 -14.236 1.00 34.44 124 PHE A N 1
ATOM 938 C CA . PHE A 1 124 ? 12.987 10.234 -15.230 1.00 34.44 124 PHE A CA 1
ATOM 939 C C . PHE A 1 124 ? 14.447 9.755 -15.007 1.00 34.44 124 PHE A C 1
ATOM 941 O O . PHE A 1 124 ? 15.344 10.551 -14.750 1.00 34.44 124 PHE A O 1
ATOM 948 N N . LEU A 1 125 ? 14.655 8.456 -15.285 1.00 32.28 125 LEU A N 1
ATOM 949 C CA . LEU A 1 125 ? 15.903 7.682 -15.464 1.00 32.28 125 LEU A CA 1
ATOM 950 C C . LEU A 1 125 ? 16.666 7.126 -14.230 1.00 32.28 125 LEU A C 1
ATOM 952 O O . LEU A 1 125 ? 17.480 7.783 -13.598 1.00 32.28 125 LEU A O 1
ATOM 956 N N . SER A 1 126 ? 16.537 5.795 -14.099 1.00 29.06 126 SER A N 1
ATOM 957 C CA . SER A 1 126 ? 17.540 4.790 -13.683 1.00 29.06 126 SER A CA 1
ATOM 958 C C . SER A 1 126 ? 18.033 4.709 -12.218 1.00 29.06 126 SER A C 1
ATOM 960 O O . SER A 1 126 ? 19.035 5.296 -11.839 1.00 29.06 126 SER A O 1
ATOM 962 N N . THR A 1 127 ? 17.452 3.721 -11.520 1.00 31.91 127 THR A N 1
ATOM 963 C CA . THR A 1 127 ? 18.066 2.706 -10.622 1.00 31.91 127 THR A CA 1
ATOM 964 C C . THR A 1 127 ? 18.561 3.091 -9.206 1.00 31.91 127 THR A C 1
ATOM 966 O O . THR A 1 127 ? 19.705 3.479 -9.013 1.00 31.91 127 THR A O 1
ATOM 969 N N . ARG A 1 128 ? 17.703 2.727 -8.228 1.00 32.06 128 ARG A N 1
ATOM 970 C CA . ARG A 1 128 ? 17.902 2.088 -6.894 1.00 32.06 128 ARG A CA 1
ATOM 971 C C . ARG A 1 128 ? 18.676 2.809 -5.771 1.00 32.06 128 ARG A C 1
ATOM 973 O O . ARG A 1 128 ? 19.900 2.817 -5.761 1.00 32.06 128 ARG A O 1
ATOM 980 N N . CYS A 1 129 ? 17.943 3.135 -4.695 1.00 30.16 129 CYS A N 1
ATOM 981 C CA . CYS A 1 129 ? 18.253 2.716 -3.314 1.00 30.16 129 CYS A CA 1
ATOM 982 C C . CYS A 1 129 ? 17.006 2.807 -2.408 1.00 30.16 129 CYS A C 1
ATOM 984 O O . CYS A 1 129 ? 16.233 3.753 -2.495 1.00 30.16 129 CYS A O 1
ATOM 986 N N . ILE A 1 130 ? 16.811 1.814 -1.532 1.00 45.91 130 ILE A N 1
ATOM 987 C CA . ILE A 1 130 ? 15.795 1.818 -0.465 1.00 45.91 130 ILE A CA 1
ATOM 988 C C . ILE A 1 130 ? 16.265 2.789 0.617 1.00 45.91 130 ILE A C 1
ATOM 990 O O . ILE A 1 130 ? 17.231 2.491 1.316 1.00 45.91 130 ILE A O 1
ATOM 994 N N . LEU A 1 131 ? 15.592 3.924 0.792 1.00 55.84 131 LEU A N 1
ATOM 995 C CA . LEU A 1 131 ? 15.928 4.854 1.870 1.00 55.84 131 LEU A CA 1
ATOM 996 C C . LEU A 1 131 ? 14.854 4.790 2.956 1.00 55.84 131 LEU A C 1
ATOM 998 O O . LEU A 1 131 ? 13.954 5.619 3.033 1.00 55.84 131 LEU A O 1
ATOM 1002 N N . LEU A 1 132 ? 14.995 3.803 3.849 1.00 69.19 132 LEU A N 1
ATOM 1003 C CA . LEU A 1 132 ? 14.385 3.875 5.185 1.00 69.19 132 LEU A CA 1
ATOM 1004 C C . LEU A 1 132 ? 14.845 5.151 5.910 1.00 69.19 132 LEU A C 1
ATOM 1006 O O . LEU A 1 132 ? 14.122 5.687 6.748 1.00 69.19 132 LEU A O 1
ATOM 1010 N N . ALA A 1 133 ? 16.049 5.624 5.579 1.00 79.50 133 ALA A N 1
ATOM 1011 C CA . ALA A 1 133 ? 16.639 6.810 6.149 1.00 79.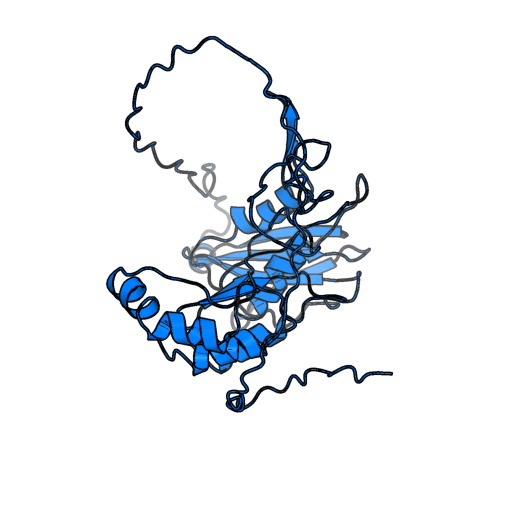50 133 ALA A CA 1
ATOM 1012 C C . ALA A 1 133 ? 17.358 7.679 5.109 1.00 79.50 133 ALA A C 1
ATOM 1014 O O . ALA A 1 133 ? 18.033 7.133 4.243 1.00 79.50 133 ALA A O 1
ATOM 1015 N N . THR A 1 134 ? 17.275 9.001 5.245 1.00 83.00 134 THR A N 1
ATOM 1016 C CA . THR A 1 134 ? 18.087 9.985 4.503 1.00 83.00 134 THR A CA 1
ATOM 1017 C C . THR A 1 134 ? 18.859 10.869 5.480 1.00 83.00 134 THR A C 1
ATOM 1019 O O . THR A 1 134 ? 18.556 10.892 6.672 1.00 83.00 134 THR A O 1
ATOM 1022 N N . ASN A 1 135 ? 19.865 11.607 5.017 1.00 85.69 135 ASN A N 1
ATOM 1023 C CA . ASN A 1 135 ? 20.425 12.715 5.798 1.00 85.69 135 ASN A CA 1
ATOM 1024 C C . ASN A 1 135 ? 19.472 13.945 5.750 1.00 85.69 135 ASN A C 1
ATOM 1026 O O . ASN A 1 135 ? 18.446 13.889 5.059 1.00 85.69 135 ASN A O 1
ATOM 1030 N N . PRO A 1 136 ? 19.761 15.046 6.477 1.00 87.19 136 PRO A N 1
ATOM 1031 C CA . PRO A 1 136 ? 18.916 16.247 6.471 1.00 87.19 136 PRO A CA 1
ATOM 1032 C C . PRO A 1 136 ? 18.787 16.928 5.103 1.00 87.19 136 PRO A C 1
ATOM 1034 O O . PRO A 1 136 ? 17.814 17.639 4.877 1.00 87.19 136 PRO A O 1
ATOM 1037 N N . ASP A 1 137 ? 19.721 16.663 4.189 1.00 85.44 137 ASP A N 1
ATOM 1038 C CA . ASP A 1 137 ? 19.738 17.175 2.816 1.00 85.44 137 ASP A CA 1
ATOM 1039 C C . ASP A 1 137 ? 19.110 16.181 1.814 1.00 85.44 137 ASP A C 1
ATOM 1041 O O . ASP A 1 137 ? 19.376 16.248 0.617 1.00 85.44 137 ASP A O 1
ATOM 1045 N N . PHE A 1 138 ? 18.311 15.218 2.295 1.00 79.62 138 PHE A N 1
ATOM 1046 C CA . PHE A 1 138 ? 17.641 14.178 1.493 1.00 79.62 138 PHE A CA 1
ATOM 1047 C C . PHE A 1 138 ? 18.582 13.270 0.677 1.00 79.62 138 PHE A C 1
ATOM 1049 O O . PHE A 1 138 ? 18.175 12.629 -0.291 1.00 79.62 138 PHE A O 1
ATOM 1056 N N . GLY A 1 139 ? 19.847 13.185 1.081 1.00 77.88 139 GLY A N 1
ATOM 1057 C CA . GLY A 1 139 ? 20.880 12.370 0.455 1.00 77.88 139 GLY A CA 1
ATOM 1058 C C . GLY A 1 139 ? 21.319 11.156 1.291 1.00 77.88 139 GLY A C 1
ATOM 1059 O O . GLY A 1 139 ? 20.784 10.899 2.375 1.00 77.88 139 GLY A O 1
ATOM 1060 N N . PRO A 1 140 ? 22.337 10.414 0.815 1.00 82.06 140 PRO A N 1
ATOM 1061 C CA . PRO A 1 140 ? 22.995 10.582 -0.481 1.00 82.06 140 PRO A CA 1
ATOM 1062 C C . PRO A 1 140 ? 22.092 10.122 -1.635 1.00 82.06 140 PRO A C 1
ATOM 1064 O O . PRO A 1 140 ? 21.488 9.054 -1.573 1.00 82.06 140 PRO A O 1
ATOM 1067 N N . HIS A 1 141 ? 22.043 10.908 -2.706 1.00 74.50 141 HIS A N 1
ATOM 1068 C CA . HIS A 1 141 ? 21.383 10.543 -3.958 1.00 74.50 141 HIS A CA 1
ATOM 1069 C C . HIS A 1 141 ? 22.409 10.519 -5.097 1.00 74.50 141 HIS A C 1
ATOM 1071 O O . HIS A 1 141 ? 23.475 11.134 -5.008 1.00 74.50 141 HIS A O 1
ATOM 1077 N N . SER A 1 142 ? 22.112 9.782 -6.168 1.00 76.19 142 SER A N 1
ATOM 1078 C CA . SER A 1 142 ? 23.007 9.715 -7.325 1.00 76.19 142 SER A CA 1
ATOM 1079 C C . SER A 1 142 ? 23.165 11.110 -7.964 1.00 76.19 142 SER A C 1
ATOM 1081 O O . SER A 1 142 ? 22.176 11.832 -8.116 1.00 76.19 142 SER A O 1
ATOM 1083 N N . PRO A 1 143 ? 24.393 11.515 -8.347 1.00 71.25 143 PRO A N 1
ATOM 1084 C CA . PRO A 1 143 ? 24.635 12.798 -9.008 1.00 71.25 143 PRO A CA 1
ATOM 1085 C C . PRO A 1 143 ? 24.249 12.785 -10.497 1.00 71.25 143 PRO A C 1
ATOM 1087 O O . PRO A 1 143 ? 24.185 13.840 -11.119 1.00 71.25 143 PRO A O 1
ATOM 1090 N N . TYR A 1 144 ? 23.996 11.606 -11.076 1.00 72.94 144 TYR A N 1
ATOM 1091 C CA . TYR A 1 144 ? 23.691 11.417 -12.503 1.00 72.94 144 TYR A CA 1
ATOM 1092 C C . TYR A 1 144 ? 22.188 11.261 -12.789 1.00 72.94 144 TYR A C 1
ATOM 1094 O O . TYR A 1 144 ? 21.807 10.849 -13.882 1.00 72.94 144 TYR A O 1
ATOM 1102 N N . GLY A 1 145 ? 21.345 11.546 -11.795 1.00 63.75 145 GLY A N 1
ATOM 1103 C CA . GLY A 1 145 ? 19.903 11.301 -11.819 1.00 63.75 145 GLY A CA 1
ATOM 1104 C C . GLY A 1 145 ? 19.432 10.657 -10.516 1.00 63.75 145 GLY A C 1
ATOM 1105 O O . GLY A 1 145 ? 20.226 10.041 -9.804 1.00 63.75 145 GLY A O 1
ATOM 1106 N N . GLY A 1 146 ? 18.149 10.817 -10.199 1.00 66.06 146 GLY A N 1
ATOM 1107 C CA . GLY A 1 146 ? 17.528 10.318 -8.972 1.00 66.06 146 GLY A CA 1
ATOM 1108 C C . GLY A 1 146 ? 16.885 11.424 -8.137 1.00 66.06 146 GLY A C 1
ATOM 1109 O O . GLY A 1 146 ? 17.048 12.615 -8.395 1.00 66.06 146 GLY A O 1
ATOM 1110 N N . CYS A 1 147 ? 16.114 11.021 -7.131 1.00 71.25 147 CYS A N 1
ATOM 1111 C CA . CYS A 1 147 ? 15.355 11.961 -6.323 1.00 71.25 147 CYS A CA 1
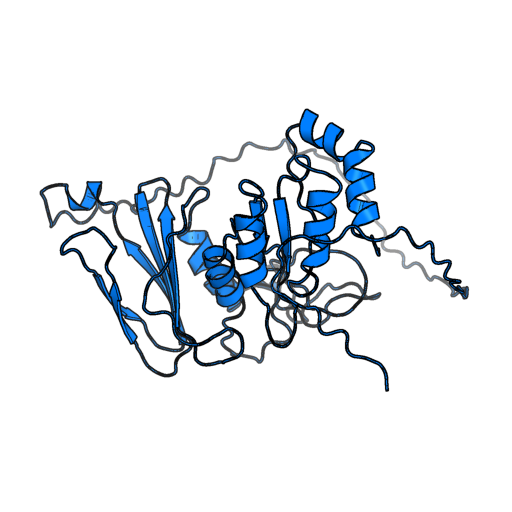ATOM 1112 C C . CYS A 1 147 ? 16.248 12.821 -5.418 1.00 71.25 147 CYS A C 1
ATOM 1114 O O . CYS A 1 147 ? 16.862 12.308 -4.488 1.00 71.25 147 CYS A O 1
ATOM 1116 N N . ALA A 1 148 ? 16.245 14.136 -5.645 1.00 74.00 148 ALA A N 1
ATOM 1117 C CA . ALA A 1 148 ? 16.986 15.112 -4.840 1.00 74.00 148 ALA A CA 1
ATOM 1118 C C . ALA A 1 148 ? 16.211 15.649 -3.616 1.00 74.00 148 ALA A C 1
ATOM 1120 O O . ALA A 1 148 ? 16.703 16.509 -2.899 1.00 74.00 148 ALA A O 1
ATOM 1121 N N . GLY A 1 149 ? 14.973 15.197 -3.401 1.00 73.25 149 GLY A N 1
ATOM 1122 C CA . GLY A 1 149 ? 14.069 15.765 -2.394 1.00 73.25 149 GLY A CA 1
ATOM 1123 C C . GLY A 1 149 ? 13.190 14.731 -1.711 1.00 73.25 149 GLY A C 1
ATOM 1124 O O . GLY A 1 149 ? 12.069 15.038 -1.316 1.00 73.25 149 GLY A O 1
ATOM 1125 N N . CYS A 1 150 ? 13.646 13.485 -1.648 1.00 76.12 150 CYS A N 1
ATOM 1126 C CA . CYS A 1 150 ? 12.835 12.403 -1.124 1.00 76.12 150 CYS A CA 1
ATOM 1127 C C . CYS A 1 150 ? 12.962 12.287 0.371 1.00 76.12 150 CYS A C 1
ATOM 1129 O O . CYS A 1 150 ? 14.064 12.190 0.910 1.00 76.12 150 CYS A O 1
ATOM 1131 N N . LEU A 1 151 ? 11.813 12.250 1.031 1.00 78.06 151 LEU A N 1
ATOM 1132 C CA . LEU A 1 151 ? 11.774 12.101 2.467 1.00 78.06 151 LEU A CA 1
ATOM 1133 C C . LEU A 1 151 ? 12.017 10.633 2.838 1.00 78.06 151 LEU 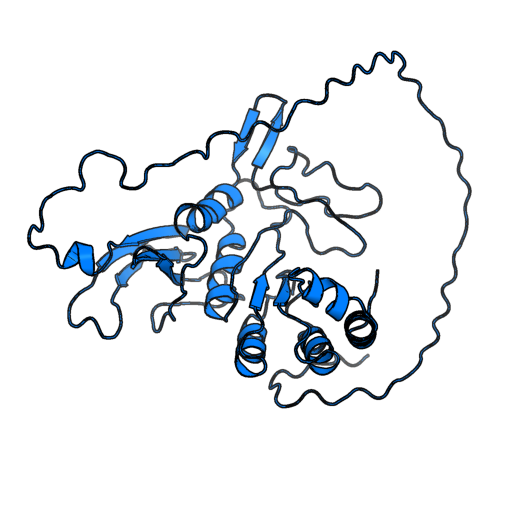A C 1
ATOM 1135 O O . LEU A 1 151 ? 11.255 9.750 2.451 1.00 78.06 151 LEU A O 1
ATOM 1139 N N . GLY A 1 152 ? 13.063 10.371 3.620 1.00 79.19 152 GLY A N 1
ATOM 1140 C CA . GLY A 1 152 ? 13.196 9.098 4.322 1.00 79.19 152 GLY A CA 1
ATOM 1141 C C . GLY A 1 152 ? 12.211 9.006 5.490 1.00 79.19 152 GLY A C 1
ATOM 1142 O O . GLY A 1 152 ? 11.869 10.008 6.121 1.00 79.19 152 GLY A O 1
ATOM 1143 N N . SER A 1 153 ? 11.800 7.793 5.869 1.00 82.12 153 SER A N 1
ATOM 1144 C CA . SER A 1 153 ? 11.031 7.604 7.113 1.00 82.12 153 SER A CA 1
ATOM 1145 C C . SER A 1 153 ? 11.830 8.045 8.351 1.00 82.12 153 SER A C 1
ATOM 1147 O O . SER A 1 153 ? 11.283 8.455 9.374 1.00 82.12 153 SER A O 1
ATOM 1149 N N . ILE A 1 154 ? 13.154 7.989 8.266 1.00 86.88 154 ILE A N 1
ATOM 1150 C CA . ILE A 1 154 ? 14.072 8.461 9.296 1.00 86.88 154 ILE A CA 1
ATOM 1151 C C . ILE A 1 154 ? 15.021 9.494 8.682 1.00 86.88 154 ILE A C 1
ATOM 1153 O O . ILE A 1 154 ? 15.557 9.286 7.601 1.00 86.88 154 ILE A O 1
ATOM 1157 N N . ILE A 1 155 ? 15.284 10.589 9.387 1.00 87.19 155 ILE A N 1
ATOM 1158 C CA . ILE A 1 155 ? 16.373 11.507 9.046 1.00 87.19 155 ILE A CA 1
ATOM 1159 C C . ILE A 1 155 ? 17.540 11.235 9.984 1.00 87.19 155 ILE A C 1
ATOM 1161 O O . ILE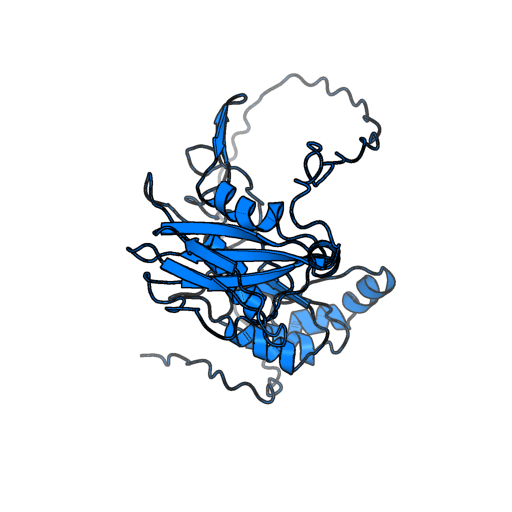 A 1 155 ? 17.414 11.392 11.196 1.00 87.19 155 ILE A O 1
ATOM 1165 N N . VAL A 1 156 ? 18.673 10.801 9.449 1.00 89.75 156 VAL A N 1
ATOM 1166 C CA . VAL A 1 156 ? 19.905 10.576 10.210 1.00 89.75 156 VAL A CA 1
ATOM 1167 C C . VAL A 1 156 ? 20.647 11.901 10.298 1.00 89.75 156 VAL A C 1
ATOM 1169 O O . VAL A 1 156 ? 21.252 12.343 9.327 1.00 89.75 156 VAL A O 1
ATOM 1172 N N . ASN A 1 157 ? 20.592 12.543 11.464 1.00 89.62 157 ASN A N 1
ATOM 1173 C CA . ASN A 1 157 ? 21.200 13.859 11.679 1.00 89.62 157 ASN A CA 1
ATOM 1174 C C . ASN A 1 157 ? 22.707 13.753 11.958 1.00 89.62 157 ASN A C 1
ATOM 1176 O O . ASN A 1 157 ? 23.460 14.680 11.678 1.00 89.62 157 ASN A O 1
ATOM 1180 N N . SER A 1 158 ? 23.150 12.640 12.552 1.00 90.38 158 SER A N 1
ATOM 1181 C CA . SER A 1 158 ? 24.560 12.353 12.835 1.00 90.38 158 SER A CA 1
ATOM 1182 C C . SER A 1 158 ? 24.782 10.851 13.050 1.00 90.38 158 SER A C 1
ATOM 1184 O O . SER A 1 158 ? 23.846 10.058 12.965 1.00 90.38 158 SER A O 1
ATOM 1186 N N . SER A 1 159 ? 26.008 10.444 13.395 1.00 88.69 159 SER A N 1
ATOM 1187 C CA . SER A 1 159 ? 26.324 9.053 13.754 1.00 88.69 159 SER A CA 1
ATOM 1188 C C . SER A 1 159 ? 25.590 8.544 15.002 1.00 88.69 159 SER A C 1
ATOM 1190 O O . SER A 1 159 ? 25.527 7.333 15.211 1.00 88.69 159 SER A O 1
ATOM 1192 N N . THR A 1 160 ? 25.043 9.436 15.833 1.00 92.12 160 THR A N 1
ATOM 1193 C CA . THR A 1 160 ? 24.392 9.081 17.105 1.00 92.12 160 THR A CA 1
ATOM 1194 C C . THR A 1 160 ? 22.964 9.600 17.234 1.00 92.12 160 THR A C 1
ATOM 1196 O O . THR A 1 160 ? 22.275 9.238 18.188 1.00 92.12 160 THR A O 1
ATOM 1199 N N . THR A 1 161 ? 22.488 10.425 16.297 1.00 94.75 161 THR A N 1
ATOM 1200 C CA . THR A 1 161 ? 21.169 11.065 16.387 1.00 94.75 161 THR A CA 1
ATOM 1201 C C . THR A 1 161 ? 20.366 10.917 15.102 1.00 94.75 161 THR A C 1
ATOM 1203 O O . THR A 1 161 ? 20.889 11.023 13.993 1.00 94.75 161 THR A O 1
ATOM 1206 N N . TYR A 1 162 ? 19.061 10.701 15.258 1.00 93.00 162 TYR A N 1
ATOM 1207 C CA . TYR A 1 162 ? 18.115 10.586 14.156 1.00 93.00 162 TYR A CA 1
ATOM 1208 C C . TYR A 1 162 ? 16.741 11.142 14.545 1.00 93.00 162 TYR A C 1
ATOM 1210 O O . TYR A 1 162 ? 16.379 11.172 15.723 1.00 93.00 162 TYR A O 1
ATOM 1218 N N . THR A 1 163 ? 15.969 11.551 13.545 1.00 90.69 163 THR A N 1
ATOM 1219 C CA . THR A 1 163 ? 14.599 12.053 13.667 1.00 90.69 163 THR A CA 1
ATOM 1220 C C . THR A 1 163 ? 13.651 11.088 12.966 1.00 90.69 163 THR A C 1
ATOM 1222 O O . THR A 1 163 ? 13.929 10.634 11.860 1.00 90.69 163 THR A O 1
ATOM 1225 N N . LYS A 1 164 ? 12.518 10.772 13.592 1.00 89.75 164 LYS A N 1
ATOM 1226 C CA . LYS A 1 164 ? 11.436 9.999 12.964 1.00 89.75 164 LYS A CA 1
ATOM 1227 C C . LYS A 1 164 ? 10.500 10.963 12.246 1.00 89.75 164 LYS A C 1
ATOM 1229 O O . LYS A 1 164 ? 10.028 11.910 12.876 1.00 89.75 164 LYS A O 1
ATOM 1234 N N . THR A 1 165 ? 10.249 10.733 10.964 1.00 85.12 165 THR A N 1
ATOM 1235 C CA . THR A 1 165 ? 9.358 11.581 10.164 1.00 85.12 165 THR A CA 1
ATOM 1236 C C . THR A 1 165 ? 7.906 11.129 10.298 1.00 85.12 165 THR A C 1
ATOM 1238 O O . THR A 1 165 ? 7.611 10.130 10.959 1.00 85.12 165 THR A O 1
ATOM 1241 N N . ASN A 1 166 ? 6.989 11.876 9.680 1.00 86.56 166 ASN A N 1
ATOM 1242 C CA . ASN A 1 166 ? 5.582 11.498 9.583 1.00 86.56 166 ASN A CA 1
ATOM 1243 C C . ASN A 1 166 ? 5.431 10.060 9.037 1.00 86.56 166 ASN A C 1
ATOM 1245 O O . ASN A 1 166 ? 4.779 9.227 9.673 1.00 86.56 166 ASN A O 1
ATOM 1249 N N . ASP A 1 167 ? 6.157 9.740 7.963 1.00 85.12 167 ASP A N 1
ATOM 1250 C CA . ASP A 1 167 ? 6.133 8.441 7.295 1.00 85.12 167 ASP A CA 1
ATOM 1251 C C . ASP A 1 167 ? 6.482 7.285 8.238 1.00 85.12 167 ASP A C 1
ATOM 1253 O O . ASP A 1 167 ? 5.844 6.236 8.184 1.00 85.12 167 ASP A O 1
ATOM 1257 N N . TYR A 1 168 ? 7.442 7.469 9.155 1.00 86.56 168 TYR A N 1
ATOM 1258 C CA . TYR A 1 168 ? 7.778 6.439 10.146 1.00 86.56 168 TYR A CA 1
ATOM 1259 C C . TYR A 1 168 ? 6.584 6.092 11.031 1.00 86.56 168 TYR A C 1
ATOM 1261 O O . TYR A 1 168 ? 6.307 4.916 11.280 1.00 86.56 168 TYR A O 1
ATOM 1269 N N . TYR A 1 169 ? 5.877 7.110 11.524 1.00 89.50 169 TYR A N 1
ATOM 1270 C CA . TYR A 1 169 ? 4.721 6.892 12.386 1.00 89.50 169 TYR A CA 1
ATOM 1271 C C . TYR A 1 169 ? 3.545 6.313 11.598 1.00 89.50 169 TYR A C 1
ATOM 1273 O O . TYR A 1 169 ? 2.899 5.392 12.099 1.00 89.50 169 TYR A O 1
ATOM 1281 N N . MET A 1 170 ? 3.315 6.764 10.361 1.00 88.69 170 MET A N 1
ATOM 1282 C CA . MET A 1 170 ? 2.267 6.207 9.501 1.00 88.69 170 MET A CA 1
ATOM 1283 C C . MET A 1 170 ? 2.528 4.748 9.138 1.00 88.69 170 MET A C 1
ATOM 1285 O O . MET A 1 170 ? 1.662 3.911 9.374 1.00 88.69 170 MET A O 1
ATOM 1289 N N . ILE A 1 171 ? 3.733 4.399 8.674 1.00 87.88 171 ILE A N 1
ATOM 1290 C CA . ILE A 1 171 ? 4.119 2.997 8.436 1.00 87.88 171 ILE A CA 1
ATOM 1291 C C . ILE A 1 171 ? 3.978 2.183 9.731 1.00 87.88 171 ILE A C 1
ATOM 1293 O O . ILE A 1 171 ? 3.571 1.019 9.698 1.00 87.88 171 ILE A O 1
ATOM 1297 N N . GLY A 1 172 ? 4.264 2.785 10.889 1.00 89.12 172 GLY A N 1
ATOM 1298 C CA . GLY A 1 172 ? 4.051 2.176 12.201 1.00 89.12 172 GLY A CA 1
ATOM 1299 C C . GLY A 1 172 ? 2.592 1.793 12.477 1.00 89.12 172 GLY A C 1
ATOM 1300 O O . GLY A 1 172 ? 2.361 0.725 13.044 1.00 89.12 172 GLY A O 1
ATOM 1301 N N . GLN A 1 173 ? 1.618 2.597 12.034 1.00 92.19 173 GLN A N 1
ATOM 1302 C CA . GLN A 1 173 ? 0.182 2.304 12.195 1.00 92.19 173 GLN A CA 1
ATOM 1303 C C . GLN A 1 173 ? -0.277 1.074 11.402 1.00 92.19 173 GLN A C 1
ATOM 1305 O O . GLN A 1 173 ? -1.267 0.445 11.771 1.00 92.19 173 GLN A O 1
ATOM 1310 N N . PHE A 1 174 ? 0.455 0.689 10.356 1.00 91.38 174 PHE A N 1
ATOM 1311 C CA . PHE A 1 174 ? 0.184 -0.535 9.601 1.00 91.38 174 PHE A CA 1
ATOM 1312 C C . PHE A 1 174 ? 1.070 -1.684 10.088 1.00 91.38 174 PHE A C 1
ATOM 1314 O O . PHE A 1 174 ? 0.576 -2.681 10.611 1.00 91.38 174 PHE A O 1
ATOM 1321 N N . SER A 1 175 ? 2.392 -1.531 9.991 1.00 87.69 175 SER A N 1
ATOM 1322 C CA . SER A 1 175 ? 3.370 -2.608 10.219 1.00 87.69 175 SER A CA 1
ATOM 1323 C C . SER A 1 175 ? 3.359 -3.189 11.637 1.00 87.69 175 SER A C 1
ATOM 1325 O O . SER A 1 175 ? 3.666 -4.367 11.820 1.00 87.69 175 SER A O 1
ATOM 1327 N N . ARG A 1 176 ? 2.999 -2.393 12.653 1.00 89.31 176 ARG A N 1
ATOM 1328 C CA . ARG A 1 176 ? 2.924 -2.863 14.045 1.00 89.31 176 ARG A CA 1
ATOM 1329 C C . ARG A 1 176 ? 1.702 -3.744 14.304 1.00 89.31 176 ARG A C 1
ATOM 1331 O O . ARG A 1 176 ? 1.758 -4.602 15.186 1.00 89.31 176 ARG A O 1
ATOM 1338 N N . PHE A 1 177 ? 0.605 -3.502 13.591 1.00 92.44 177 PHE A N 1
ATOM 1339 C CA . PHE A 1 177 ? -0.722 -4.012 13.946 1.00 92.44 177 PHE A CA 1
ATOM 1340 C C . PHE A 1 177 ? -1.296 -4.991 12.914 1.00 92.44 177 PHE A C 1
ATOM 1342 O O . PHE A 1 177 ? -2.081 -5.869 13.277 1.00 92.44 177 PHE A O 1
ATOM 1349 N N . VAL A 1 178 ? -0.857 -4.896 11.658 1.00 90.88 178 VAL A N 1
ATOM 1350 C CA . VAL A 1 178 ? -1.218 -5.803 10.565 1.00 90.88 178 VAL A CA 1
ATOM 1351 C C . VAL A 1 178 ? -0.135 -6.864 10.409 1.00 90.88 178 VAL A C 1
ATOM 1353 O O . VAL A 1 178 ? 1.003 -6.572 10.041 1.00 90.88 178 VAL A O 1
ATOM 1356 N N . ARG A 1 179 ? -0.474 -8.121 10.699 1.00 87.88 179 ARG A N 1
ATOM 1357 C CA . ARG A 1 179 ? 0.474 -9.238 10.622 1.00 87.88 179 ARG A CA 1
ATOM 1358 C C . ARG A 1 179 ? 0.497 -9.858 9.232 1.00 87.88 179 ARG A C 1
ATOM 1360 O O . ARG A 1 179 ? -0.499 -9.885 8.515 1.00 87.88 179 ARG A O 1
ATOM 1367 N N . ARG A 1 180 ? 1.636 -10.452 8.875 1.00 86.69 180 ARG A N 1
ATOM 1368 C CA . ARG A 1 180 ? 1.747 -11.263 7.657 1.00 86.69 180 ARG A CA 1
ATOM 1369 C C . ARG A 1 180 ? 0.712 -12.394 7.686 1.00 86.69 180 ARG A C 1
ATOM 1371 O O . ARG A 1 180 ? 0.613 -13.112 8.678 1.00 86.69 180 ARG A O 1
ATOM 1378 N N . GLY A 1 181 ? -0.023 -12.554 6.587 1.00 87.94 181 GLY A N 1
ATOM 1379 C CA . GLY A 1 181 ? -1.131 -13.509 6.486 1.00 87.94 181 GLY A CA 1
ATOM 1380 C C . GLY A 1 181 ? -2.466 -12.979 7.018 1.00 87.94 181 GLY A C 1
ATOM 1381 O O . GLY A 1 181 ? -3.421 -13.747 7.097 1.00 87.94 181 GLY A O 1
ATOM 1382 N N . ALA A 1 182 ? -2.549 -11.696 7.388 1.00 92.44 182 ALA A N 1
ATOM 1383 C CA . ALA A 1 182 ? -3.826 -11.053 7.656 1.00 92.44 182 ALA A CA 1
ATOM 1384 C C . ALA A 1 182 ? -4.717 -11.057 6.406 1.00 92.44 182 ALA A C 1
ATOM 1386 O O . ALA A 1 182 ? -4.237 -10.985 5.274 1.00 92.44 182 ALA A O 1
ATOM 1387 N N . THR A 1 183 ? -6.023 -11.148 6.628 1.00 94.12 183 THR A N 1
ATOM 1388 C CA . THR A 1 183 ? -7.044 -11.114 5.578 1.00 94.12 183 THR A CA 1
ATOM 1389 C C . THR A 1 183 ? -7.740 -9.763 5.611 1.00 94.12 183 THR A C 1
ATOM 1391 O O . THR A 1 183 ? -8.227 -9.353 6.665 1.00 94.12 183 THR A O 1
ATOM 1394 N N . ASN A 1 184 ? -7.779 -9.069 4.475 1.00 94.31 184 ASN A N 1
ATOM 1395 C CA . ASN A 1 184 ? -8.531 -7.827 4.329 1.00 94.31 184 ASN A CA 1
ATOM 1396 C C . ASN A 1 184 ? -10.029 -8.107 4.178 1.00 94.31 184 ASN A C 1
ATOM 1398 O O . ASN A 1 184 ? -10.412 -9.044 3.477 1.00 94.31 184 ASN A O 1
ATOM 1402 N N . TYR A 1 185 ? -10.857 -7.276 4.806 1.00 93.81 185 TYR A N 1
ATOM 1403 C CA . TYR A 1 185 ? -12.310 -7.326 4.695 1.00 93.81 185 TYR A CA 1
ATOM 1404 C C . TYR A 1 185 ? -12.836 -6.036 4.060 1.00 93.81 185 TYR A C 1
ATOM 1406 O O . TYR A 1 185 ? -12.341 -4.948 4.367 1.00 93.81 185 TYR A O 1
ATOM 1414 N N . PRO A 1 186 ? -13.843 -6.134 3.176 1.00 92.50 186 PRO A N 1
ATOM 1415 C CA . PRO A 1 186 ? -14.400 -4.967 2.514 1.00 92.50 186 PRO A CA 1
ATOM 1416 C C . PRO A 1 186 ? -15.103 -4.061 3.526 1.00 92.50 186 PRO A C 1
ATOM 1418 O O . PRO A 1 186 ? -15.949 -4.504 4.304 1.00 92.50 186 PRO A O 1
ATOM 1421 N N . VAL A 1 187 ? -14.786 -2.770 3.474 1.00 92.56 187 VAL A N 1
ATOM 1422 C CA . VAL A 1 187 ? -15.537 -1.741 4.194 1.00 92.56 187 VAL A CA 1
ATOM 1423 C C . VAL A 1 187 ? -16.734 -1.343 3.343 1.00 92.56 187 VAL A C 1
ATOM 1425 O O . VAL A 1 187 ? -16.580 -0.772 2.266 1.00 92.56 187 VAL A O 1
ATOM 1428 N N . VAL A 1 188 ? -17.932 -1.672 3.824 1.00 90.75 188 VAL A N 1
ATOM 1429 C CA . VAL A 1 188 ? -19.187 -1.472 3.082 1.00 90.75 188 VAL A CA 1
ATOM 1430 C C . VAL A 1 188 ? -19.740 -0.050 3.186 1.00 90.75 188 VAL A C 1
ATOM 1432 O O . VAL A 1 188 ? -20.445 0.393 2.284 1.00 90.75 188 VAL A O 1
ATOM 1435 N N . GLN A 1 189 ? -19.451 0.659 4.281 1.00 89.94 189 GLN A N 1
ATOM 1436 C CA . GLN A 1 189 ? -19.935 2.013 4.570 1.00 89.94 189 GLN A CA 1
ATOM 1437 C C . GLN A 1 189 ? -18.897 2.776 5.405 1.00 89.94 189 GLN A C 1
ATOM 1439 O O . GLN A 1 189 ? -18.149 2.160 6.163 1.00 89.94 189 GLN A O 1
ATOM 1444 N N . GLY A 1 190 ? -18.873 4.107 5.279 1.00 89.12 190 GLY A N 1
ATOM 1445 C CA . GLY A 1 190 ? -18.057 4.999 6.116 1.00 89.12 190 GLY A CA 1
ATOM 1446 C C . GLY A 1 190 ? -16.771 5.536 5.480 1.00 89.12 190 GLY A C 1
ATOM 1447 O O . GLY A 1 190 ? -16.116 6.370 6.091 1.00 89.12 190 GLY A O 1
ATOM 1448 N N . ASN A 1 191 ? -16.404 5.104 4.268 1.00 91.81 191 ASN A N 1
ATOM 1449 C CA . ASN A 1 191 ? -15.370 5.809 3.505 1.00 91.81 191 ASN A CA 1
ATOM 1450 C C . ASN A 1 191 ? -15.944 7.121 2.946 1.00 91.81 191 ASN A C 1
ATOM 1452 O O . ASN A 1 191 ? -17.030 7.117 2.361 1.00 91.81 191 ASN A O 1
ATOM 1456 N N . GLU A 1 192 ? -15.194 8.214 3.066 1.00 91.06 192 GLU A N 1
ATOM 1457 C CA . GLU A 1 192 ? -15.550 9.534 2.542 1.00 91.06 192 GLU A CA 1
ATOM 1458 C C . GLU A 1 192 ? -14.397 10.127 1.727 1.00 91.06 192 GLU A C 1
ATOM 1460 O O . GLU A 1 192 ? -13.223 9.958 2.060 1.00 91.06 192 GLU A O 1
ATOM 1465 N N . GLY A 1 193 ? -14.735 10.865 0.670 1.00 85.88 193 GLY A N 1
ATOM 1466 C CA . GLY A 1 193 ? -13.756 11.460 -0.237 1.00 85.88 193 GLY A CA 1
ATOM 1467 C C . GLY A 1 193 ? -13.191 10.472 -1.261 1.00 85.88 193 GLY A C 1
ATOM 1468 O O . GLY A 1 193 ? -13.648 9.337 -1.404 1.00 85.88 193 GLY A O 1
ATOM 1469 N N . ASN A 1 194 ? -12.221 10.941 -2.039 1.00 82.44 194 ASN A N 1
ATOM 1470 C CA . ASN A 1 194 ? -11.483 10.131 -3.007 1.00 82.44 194 ASN A CA 1
ATOM 1471 C C . ASN A 1 194 ? -10.038 10.638 -3.129 1.00 82.44 194 ASN A C 1
ATOM 1473 O O . ASN A 1 194 ? -9.703 11.694 -2.594 1.00 82.44 194 ASN A O 1
ATOM 1477 N N . ALA A 1 195 ? -9.182 9.909 -3.851 1.00 76.12 195 ALA A N 1
ATOM 1478 C CA . ALA A 1 195 ? -7.752 10.211 -3.980 1.00 76.12 195 ALA A CA 1
ATOM 1479 C C . ALA A 1 195 ? -7.435 11.595 -4.598 1.00 76.12 195 ALA A C 1
ATOM 1481 O O . ALA A 1 195 ? -6.299 12.044 -4.518 1.00 76.12 195 ALA A O 1
ATOM 1482 N N . LEU A 1 196 ? -8.420 12.288 -5.184 1.00 79.25 196 LEU A N 1
ATOM 1483 C CA . LEU A 1 196 ? -8.277 13.628 -5.770 1.00 79.25 196 LEU A CA 1
ATOM 1484 C C . LEU A 1 196 ? -8.618 14.761 -4.789 1.00 79.25 196 LEU A C 1
ATOM 1486 O O . LEU A 1 196 ? -8.421 15.932 -5.112 1.00 79.25 196 LEU A O 1
ATOM 1490 N N . THR A 1 197 ? -9.175 14.446 -3.618 1.00 80.50 197 THR A N 1
ATOM 1491 C CA . THR A 1 197 ? -9.621 15.435 -2.626 1.00 80.50 197 THR A CA 1
ATOM 1492 C C . THR A 1 197 ? -8.768 15.375 -1.369 1.00 80.50 197 THR A C 1
ATOM 1494 O O . THR A 1 197 ? -8.429 14.288 -0.923 1.00 80.50 197 THR A O 1
ATOM 1497 N N . SER A 1 198 ? -8.497 16.518 -0.736 1.00 78.44 198 SER A N 1
ATOM 1498 C CA . SER A 1 198 ? -7.791 16.564 0.553 1.00 78.44 198 SER A CA 1
ATOM 1499 C C . SER A 1 198 ? -8.661 16.160 1.749 1.00 78.44 198 SER A C 1
ATOM 1501 O O . SER A 1 198 ? -8.125 15.754 2.767 1.00 78.44 198 SER A O 1
ATOM 1503 N N . ASN A 1 199 ? -9.989 16.235 1.639 1.00 87.44 199 ASN A N 1
ATOM 1504 C CA . ASN A 1 199 ? -10.909 15.829 2.702 1.00 87.44 199 ASN A CA 1
ATOM 1505 C C . ASN A 1 199 ? -11.293 14.359 2.518 1.00 87.44 199 ASN A C 1
ATOM 1507 O O . ASN A 1 199 ? -12.134 14.042 1.676 1.00 87.44 199 ASN A O 1
ATOM 1511 N N . GLN A 1 200 ? -10.657 13.473 3.282 1.00 92.25 200 GLN A N 1
ATOM 1512 C CA . GLN A 1 200 ? -10.823 12.026 3.144 1.00 92.25 200 GLN A CA 1
ATOM 1513 C C . GLN A 1 200 ? -10.977 11.352 4.508 1.00 92.25 200 GLN A C 1
ATOM 1515 O O . GLN A 1 200 ? -10.241 11.664 5.448 1.00 92.25 200 GLN A O 1
ATOM 1520 N N . LEU A 1 201 ? -11.872 10.371 4.573 1.00 94.31 201 LEU A N 1
ATOM 1521 C CA . LEU A 1 201 ? -11.930 9.377 5.637 1.00 94.31 201 LEU A CA 1
ATOM 1522 C C . LEU A 1 201 ? -11.799 8.000 4.994 1.00 94.31 201 LEU A C 1
ATOM 1524 O O . LEU A 1 201 ? -12.709 7.560 4.296 1.00 94.31 201 LEU A O 1
ATOM 1528 N N . TYR A 1 202 ? -10.678 7.318 5.220 1.00 95.44 202 TYR A N 1
ATOM 1529 C CA . TYR A 1 202 ? -10.499 5.942 4.755 1.00 95.44 202 TYR A CA 1
ATOM 1530 C C . TYR A 1 202 ? -10.393 4.963 5.908 1.00 95.44 202 TYR A C 1
ATOM 1532 O O . TYR A 1 202 ? -9.752 5.237 6.922 1.00 95.44 202 TYR A O 1
ATOM 1540 N N . ILE A 1 203 ? -11.000 3.796 5.724 1.00 95.81 203 ILE A N 1
ATOM 1541 C CA . ILE A 1 203 ? -11.067 2.742 6.729 1.00 95.81 203 ILE A CA 1
ATOM 1542 C C . ILE A 1 203 ? -10.528 1.449 6.128 1.00 95.81 203 ILE A C 1
ATOM 1544 O O . ILE A 1 203 ? -11.008 0.981 5.102 1.00 95.81 203 ILE A O 1
ATOM 1548 N N . MET A 1 204 ? -9.563 0.821 6.781 1.00 95.62 204 MET A N 1
ATOM 1549 C CA . MET A 1 204 ? -9.068 -0.504 6.416 1.00 95.62 204 MET A CA 1
ATOM 1550 C C . MET A 1 204 ? -9.342 -1.467 7.560 1.00 95.62 204 MET A C 1
ATOM 1552 O O . MET A 1 204 ? -8.902 -1.228 8.680 1.00 95.62 204 MET A O 1
ATOM 1556 N N . ALA A 1 205 ? -10.043 -2.564 7.281 1.00 95.56 205 ALA A N 1
ATOM 1557 C CA . ALA A 1 205 ? -10.345 -3.592 8.268 1.00 95.56 205 ALA A CA 1
ATOM 1558 C C . ALA A 1 205 ? -9.638 -4.892 7.888 1.00 95.56 205 ALA A C 1
ATOM 1560 O O . ALA A 1 205 ? -9.944 -5.503 6.864 1.00 95.56 205 ALA A O 1
ATOM 1561 N N . VAL A 1 206 ? -8.703 -5.335 8.726 1.00 94.75 206 VAL A N 1
ATOM 1562 C CA . VAL A 1 206 ? -7.998 -6.602 8.525 1.00 94.75 206 VAL A CA 1
ATOM 1563 C C . VAL A 1 206 ? -8.150 -7.511 9.731 1.00 94.75 206 VAL A C 1
ATOM 1565 O O . VAL A 1 206 ? -8.092 -7.072 10.881 1.00 94.75 206 VAL A O 1
ATOM 1568 N N . GLN A 1 207 ? -8.300 -8.803 9.466 1.00 94.56 207 GLN A N 1
ATOM 1569 C CA . GLN A 1 207 ? -8.258 -9.834 10.489 1.00 94.56 207 GLN A CA 1
ATOM 1570 C C . GLN A 1 207 ? -6.890 -10.506 10.467 1.00 94.56 207 GLN A C 1
ATOM 1572 O O . GLN A 1 207 ? -6.468 -11.066 9.452 1.00 94.56 207 GLN A O 1
ATOM 1577 N N . ASN A 1 208 ? -6.195 -10.468 11.596 1.00 93.69 208 ASN A N 1
ATOM 1578 C CA . ASN A 1 208 ? -4.913 -11.131 11.769 1.00 93.69 208 ASN A CA 1
ATOM 1579 C C . ASN A 1 208 ? -5.073 -12.665 11.824 1.00 93.69 208 ASN A C 1
ATOM 1581 O O . ASN A 1 208 ? -6.161 -13.176 12.107 1.00 93.69 208 ASN A O 1
ATOM 1585 N N . PRO A 1 209 ? -3.985 -13.436 11.619 1.00 92.50 209 PRO A N 1
ATOM 1586 C CA . PRO A 1 209 ? -4.028 -14.899 11.708 1.00 92.50 209 PRO A CA 1
ATOM 1587 C C . PRO A 1 209 ? -4.532 -15.444 13.055 1.00 92.50 209 PRO A C 1
ATOM 1589 O O . PRO A 1 209 ? -5.124 -16.519 13.097 1.00 92.50 209 PRO A O 1
ATOM 1592 N N . ASP A 1 210 ? -4.342 -14.690 14.144 1.00 86.06 210 ASP A N 1
ATOM 1593 C CA . ASP A 1 210 ? -4.846 -15.007 15.491 1.00 86.06 210 ASP A CA 1
ATOM 1594 C C . ASP A 1 210 ? -6.323 -14.629 15.707 1.00 86.06 210 ASP A C 1
ATOM 1596 O O . ASP A 1 210 ? -6.827 -14.697 16.827 1.00 86.06 210 ASP A O 1
ATOM 1600 N N . LYS A 1 211 ? -7.022 -14.246 14.632 1.00 90.06 211 LYS A N 1
ATOM 1601 C CA . LYS A 1 211 ? -8.431 -13.838 14.608 1.00 90.06 211 LYS A CA 1
ATOM 1602 C C . LYS A 1 211 ? -8.734 -12.516 15.317 1.00 90.06 211 LYS A C 1
ATOM 1604 O O . LYS A 1 211 ? -9.904 -12.151 15.387 1.00 90.06 211 LYS A O 1
ATOM 1609 N N . SER A 1 212 ? -7.722 -11.792 15.802 1.00 90.69 212 SER A N 1
ATOM 1610 C CA . SER A 1 212 ? -7.884 -10.397 16.229 1.00 90.69 212 SER A CA 1
ATOM 1611 C C . SER A 1 212 ? -8.082 -9.479 15.023 1.00 90.69 212 SER A C 1
ATOM 1613 O O . SER A 1 212 ? -7.636 -9.793 13.915 1.00 90.69 212 SER A O 1
ATOM 1615 N N . TRP A 1 213 ? -8.729 -8.338 15.232 1.00 93.44 213 TRP A N 1
ATOM 1616 C CA . TRP A 1 213 ? -8.926 -7.334 14.191 1.00 93.44 213 TRP A CA 1
ATOM 1617 C C . TRP A 1 213 ? -7.994 -6.146 14.395 1.00 93.44 213 TRP A C 1
ATOM 1619 O O . TRP A 1 213 ? -7.823 -5.669 15.517 1.00 93.44 213 TRP A O 1
ATOM 1629 N N . ALA A 1 214 ? -7.441 -5.642 13.296 1.00 95.69 214 ALA A N 1
ATOM 1630 C CA . ALA A 1 214 ? -6.854 -4.314 13.229 1.00 95.69 214 ALA A CA 1
ATOM 1631 C C . ALA A 1 214 ? -7.699 -3.474 12.268 1.00 95.69 214 ALA A C 1
ATOM 1633 O O . ALA A 1 214 ? -7.839 -3.815 11.091 1.00 95.69 214 ALA A O 1
ATOM 1634 N N . VAL A 1 215 ? -8.282 -2.395 12.784 1.00 96.62 215 VAL A N 1
ATOM 1635 C CA . VAL A 1 215 ? -9.081 -1.452 11.998 1.00 96.62 215 VAL A CA 1
ATOM 1636 C C . VAL A 1 215 ? -8.360 -0.118 11.987 1.00 96.62 215 VAL A C 1
ATOM 1638 O O . VAL A 1 215 ? -8.184 0.504 13.032 1.00 96.62 215 VAL A O 1
ATOM 1641 N N . ILE A 1 216 ? -7.885 0.285 10.815 1.00 97.12 216 ILE A N 1
ATOM 1642 C CA . ILE A 1 216 ? -7.096 1.493 10.613 1.00 97.12 216 ILE A CA 1
ATOM 1643 C C . ILE A 1 216 ? -8.004 2.560 10.018 1.00 97.12 216 ILE A C 1
ATOM 1645 O O . ILE A 1 216 ? -8.624 2.340 8.981 1.00 97.12 216 ILE A O 1
ATOM 1649 N N . PHE A 1 217 ? -8.042 3.718 10.661 1.00 96.88 217 PHE A N 1
ATOM 1650 C CA . PHE A 1 217 ? -8.769 4.899 10.226 1.00 96.88 217 PHE A CA 1
ATOM 1651 C C . PHE A 1 217 ? -7.768 5.972 9.817 1.00 96.88 217 PHE A C 1
ATOM 1653 O O . PHE A 1 217 ? -6.911 6.354 10.613 1.00 96.88 217 PHE A O 1
ATOM 1660 N N . MET A 1 218 ? -7.888 6.477 8.597 1.00 95.75 218 MET A N 1
ATOM 1661 C CA . MET A 1 218 ? -7.211 7.675 8.120 1.00 95.75 218 MET A CA 1
ATOM 1662 C C . MET A 1 218 ? -8.236 8.802 8.081 1.00 95.75 218 MET A C 1
ATOM 1664 O O . MET A 1 218 ? -9.041 8.857 7.157 1.00 95.75 218 MET A O 1
ATOM 1668 N N . ASN A 1 219 ? -8.214 9.679 9.080 1.00 95.44 219 ASN A N 1
ATOM 1669 C CA . ASN A 1 219 ? -9.071 10.855 9.141 1.00 95.44 219 ASN A CA 1
ATOM 1670 C C . ASN A 1 219 ? -8.269 12.093 8.720 1.00 95.44 219 ASN A C 1
ATOM 1672 O O . ASN A 1 219 ? -7.574 12.695 9.539 1.00 95.44 219 ASN A O 1
ATOM 1676 N N . ASN A 1 220 ? -8.385 12.474 7.449 1.00 93.69 220 ASN A N 1
ATOM 1677 C CA . ASN A 1 220 ? -7.853 13.724 6.902 1.00 93.69 220 ASN A CA 1
ATOM 1678 C C . ASN A 1 220 ? -8.944 14.812 6.804 1.00 93.69 220 ASN A C 1
ATOM 1680 O O . ASN A 1 220 ? -8.904 15.686 5.943 1.00 93.69 220 ASN A O 1
ATOM 1684 N N . LEU A 1 221 ? -9.971 14.742 7.654 1.00 92.38 221 LEU A N 1
ATOM 1685 C CA . LEU A 1 221 ? -10.988 15.783 7.779 1.00 92.38 221 LEU A CA 1
ATOM 1686 C C . LEU A 1 221 ? -10.553 16.825 8.814 1.00 92.38 221 LEU A C 1
ATOM 1688 O O . LEU A 1 221 ? -9.675 16.592 9.646 1.00 92.38 221 LEU A O 1
ATOM 1692 N N . VAL A 1 222 ? -11.212 17.985 8.790 1.00 90.75 222 VAL A N 1
ATOM 1693 C CA . VAL A 1 222 ? -10.983 19.090 9.742 1.00 90.75 222 VAL A CA 1
ATOM 1694 C C . VAL A 1 222 ? -11.752 18.932 11.061 1.00 90.75 222 VAL A C 1
ATOM 1696 O O . VAL A 1 222 ? -11.632 19.782 11.949 1.00 90.75 222 VAL A O 1
ATOM 1699 N N . SER A 1 223 ? -12.533 17.859 11.198 1.00 94.12 223 SER A N 1
ATOM 1700 C CA . SER A 1 223 ? -13.360 17.546 12.365 1.00 94.12 223 SER A CA 1
ATOM 1701 C C . SER A 1 223 ? -13.141 16.117 12.853 1.00 94.12 223 SER A C 1
ATOM 1703 O O . SER A 1 223 ? -12.824 15.210 12.076 1.00 94.12 223 SER A O 1
ATOM 1705 N N . ASP A 1 224 ? -13.310 15.937 14.160 1.00 96.62 224 ASP A N 1
ATOM 1706 C CA . ASP A 1 224 ? -13.338 14.618 14.780 1.00 96.62 224 ASP A CA 1
ATOM 1707 C C . ASP A 1 224 ? -14.555 13.844 14.263 1.00 96.62 224 ASP A C 1
ATOM 1709 O O . ASP A 1 224 ? -15.592 14.440 13.960 1.00 96.62 224 ASP A O 1
ATOM 1713 N N . GLN A 1 225 ? -14.410 12.528 14.131 1.00 96.00 225 GLN A N 1
ATOM 1714 C CA . GLN A 1 225 ? -15.464 11.650 13.630 1.00 96.00 225 GLN A CA 1
ATOM 1715 C C . GLN A 1 225 ? -15.891 10.685 14.725 1.00 96.00 225 GLN A C 1
ATOM 1717 O O . GLN A 1 225 ? -15.071 9.925 15.238 1.00 96.00 225 GLN A O 1
ATOM 1722 N N . GLU A 1 226 ? -17.174 10.692 15.068 1.00 95.88 226 GLU A N 1
ATOM 1723 C CA . GLU A 1 226 ? -17.761 9.676 15.939 1.00 95.88 226 GLU A CA 1
ATOM 1724 C C . GLU A 1 226 ? -18.082 8.440 15.104 1.00 95.88 226 GLU A C 1
ATOM 1726 O O . GLU A 1 226 ? -18.978 8.454 14.259 1.00 95.88 226 GLU A O 1
ATOM 1731 N N . VAL A 1 227 ? -17.322 7.369 15.316 1.00 95.25 227 VAL A N 1
ATOM 1732 C CA . VAL A 1 227 ? -17.433 6.143 14.528 1.00 95.25 227 VAL A CA 1
ATOM 1733 C C . VAL A 1 227 ? -18.182 5.087 15.324 1.00 95.25 227 VAL A C 1
ATOM 1735 O O . VAL A 1 227 ? -17.833 4.799 16.467 1.00 95.25 227 VAL A O 1
ATOM 1738 N N . VAL A 1 228 ? -19.169 4.459 14.680 1.00 94.00 228 VAL A N 1
ATOM 1739 C CA . VAL A 1 228 ? -19.793 3.211 15.133 1.00 94.00 228 VAL A CA 1
ATOM 1740 C C . VAL A 1 228 ? -19.402 2.105 14.159 1.00 94.00 228 VAL A C 1
ATOM 1742 O O . VAL A 1 228 ? -19.879 2.041 13.028 1.00 94.00 228 VAL A O 1
ATOM 1745 N N . LEU A 1 229 ? -18.505 1.234 14.601 1.00 93.31 229 LEU A N 1
ATOM 1746 C CA . LEU A 1 229 ? -17.994 0.104 13.844 1.00 93.31 229 LEU A CA 1
ATOM 1747 C C . LEU A 1 229 ? -18.811 -1.151 14.158 1.00 93.31 229 LEU A C 1
ATOM 1749 O O . LEU A 1 229 ? -18.964 -1.519 15.320 1.00 93.31 229 LEU A O 1
ATOM 1753 N N . SER A 1 230 ? -19.266 -1.853 13.124 1.00 91.31 230 SER A N 1
ATOM 1754 C CA . SER A 1 230 ? -19.906 -3.168 13.243 1.00 91.31 230 SER A CA 1
ATOM 1755 C C . SER A 1 230 ? -19.492 -4.073 12.082 1.00 91.31 230 SER A C 1
ATOM 1757 O O . SER A 1 230 ? -19.138 -3.590 11.005 1.00 91.31 230 SER A O 1
ATOM 1759 N N . PHE A 1 231 ? -19.528 -5.390 12.299 1.00 88.69 231 PHE A N 1
ATOM 1760 C CA . PHE A 1 231 ? -19.261 -6.384 11.259 1.00 88.69 231 PHE A CA 1
ATOM 1761 C C . PHE A 1 231 ? -20.571 -6.981 10.747 1.00 88.69 231 PHE A C 1
ATOM 1763 O O . PHE A 1 231 ? -21.460 -7.340 11.522 1.00 88.69 231 PHE A O 1
ATOM 1770 N N . THR A 1 232 ? -20.696 -7.112 9.427 1.00 84.44 232 THR A N 1
ATOM 1771 C CA . THR A 1 232 ? -21.885 -7.697 8.802 1.00 84.44 232 THR A CA 1
ATOM 1772 C C . THR A 1 232 ? -22.042 -9.153 9.247 1.00 84.44 232 THR A C 1
ATOM 1774 O O . THR A 1 232 ? -21.098 -9.932 9.166 1.00 84.44 232 THR A O 1
ATOM 1777 N N . GLY A 1 233 ? -23.231 -9.528 9.721 1.00 74.94 233 GLY A N 1
ATOM 1778 C CA . GLY A 1 233 ? -23.510 -10.884 10.213 1.00 74.94 233 GLY A CA 1
ATOM 1779 C C . GLY A 1 233 ? -23.254 -11.104 11.710 1.00 74.94 233 GLY A C 1
ATOM 1780 O O . GLY A 1 233 ? -23.746 -12.092 12.249 1.00 74.94 233 GLY A O 1
ATOM 1781 N N . ASN A 1 234 ? -22.604 -10.166 12.407 1.00 70.06 234 ASN A N 1
ATOM 1782 C CA . ASN A 1 234 ? -22.472 -10.198 13.866 1.00 70.06 234 ASN A CA 1
ATOM 1783 C C . ASN A 1 234 ? -23.598 -9.376 14.502 1.00 70.06 234 ASN A C 1
ATOM 1785 O O . ASN A 1 234 ? -23.461 -8.180 14.756 1.00 70.06 234 ASN A O 1
ATOM 1789 N N . GLY A 1 235 ? -24.749 -10.024 14.706 1.00 57.81 235 GLY A N 1
ATOM 1790 C CA . GLY A 1 235 ? -25.988 -9.403 15.181 1.00 57.81 235 GLY A CA 1
ATOM 1791 C C . GLY A 1 235 ? -25.882 -8.798 16.585 1.00 57.81 235 GLY A C 1
ATOM 1792 O O . GLY A 1 235 ? -26.253 -9.442 17.561 1.00 57.81 235 GLY A O 1
ATOM 1793 N N . GLY A 1 236 ? -25.412 -7.551 16.670 1.00 69.25 236 GLY A N 1
ATOM 1794 C CA . GLY A 1 236 ? -25.506 -6.697 17.859 1.00 69.25 236 GLY A CA 1
ATOM 1795 C C . GLY A 1 236 ? -24.181 -6.262 18.489 1.00 69.25 236 GLY A C 1
ATOM 1796 O O . GLY A 1 236 ? -24.207 -5.414 19.377 1.00 69.25 236 GLY A O 1
ATOM 1797 N N . GLN A 1 237 ? -23.031 -6.782 18.044 1.00 81.75 237 GLN A N 1
ATOM 1798 C CA . GLN A 1 237 ? -21.735 -6.281 18.509 1.00 81.75 237 GLN A CA 1
ATOM 1799 C C . GLN A 1 237 ? -21.308 -5.061 17.696 1.00 81.75 237 GLN A C 1
ATOM 1801 O O . GLN A 1 237 ? -21.260 -5.097 16.464 1.00 81.75 237 GLN A O 1
ATOM 1806 N N . TYR A 1 238 ? -20.969 -3.991 18.402 1.00 89.94 238 TYR A N 1
ATOM 1807 C CA . TYR A 1 238 ? -20.412 -2.791 17.810 1.00 89.94 238 TYR A CA 1
ATOM 1808 C C . TYR A 1 238 ? -19.349 -2.192 18.727 1.00 89.94 238 TYR A C 1
ATOM 1810 O O . TYR A 1 238 ? -19.356 -2.392 19.944 1.00 89.94 238 TYR A O 1
ATOM 1818 N N . TRP A 1 239 ? -18.443 -1.433 18.128 1.00 91.50 239 TRP A N 1
ATOM 1819 C CA . TRP A 1 239 ? -17.460 -0.618 18.824 1.00 91.50 239 TRP A CA 1
ATOM 1820 C C . TRP A 1 239 ? -17.732 0.827 18.469 1.00 91.50 2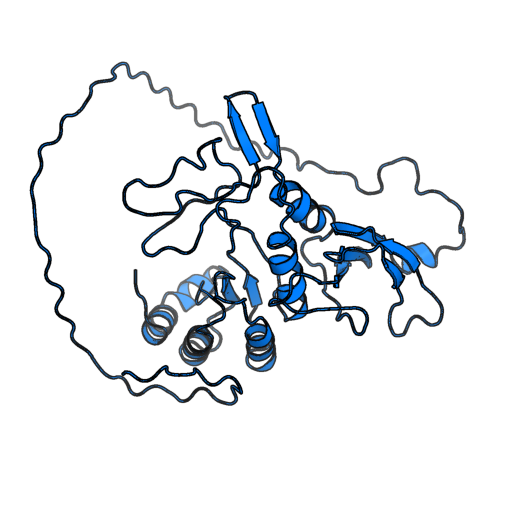39 TRP A C 1
ATOM 1822 O O . TRP A 1 239 ? -17.982 1.143 17.311 1.00 91.50 239 TRP A O 1
ATOM 1832 N N . GLN A 1 240 ? -17.690 1.700 19.463 1.00 94.06 240 GLN A N 1
ATOM 1833 C CA . GLN A 1 240 ? -17.889 3.123 19.254 1.00 94.06 240 GLN A CA 1
ATOM 1834 C C . GLN A 1 240 ? -16.715 3.907 19.816 1.00 94.06 240 GLN A C 1
ATOM 1836 O O . GLN A 1 240 ? -16.133 3.521 20.833 1.00 94.06 240 GLN A O 1
ATOM 1841 N N . GLY A 1 241 ? -16.392 5.015 19.168 1.00 94.19 241 GLY A N 1
ATOM 1842 C CA . GLY A 1 241 ? -15.359 5.916 19.643 1.00 94.19 241 GLY A CA 1
ATOM 1843 C C . GLY A 1 241 ? -15.056 7.024 18.653 1.00 94.19 241 GLY A C 1
ATOM 1844 O O . GLY A 1 241 ? -15.414 6.962 17.477 1.00 94.19 241 GLY A O 1
ATOM 1845 N N . THR A 1 242 ? -14.342 8.021 19.153 1.00 96.56 242 THR A N 1
ATOM 1846 C CA . THR A 1 242 ? -13.917 9.174 18.374 1.00 96.56 242 THR A CA 1
ATOM 1847 C C . THR A 1 242 ? -12.633 8.860 17.609 1.00 96.56 242 THR A C 1
ATOM 1849 O O . THR A 1 242 ? -11.641 8.413 18.192 1.00 96.56 242 THR A O 1
ATOM 1852 N N . VAL A 1 243 ? -12.622 9.140 16.309 1.00 96.69 243 VAL A N 1
ATOM 1853 C CA . VAL A 1 243 ? -11.414 9.209 15.482 1.00 96.69 243 VAL A CA 1
ATOM 1854 C C . VAL A 1 243 ? -11.042 10.685 15.327 1.00 96.69 243 VAL A C 1
ATOM 1856 O O . VAL A 1 243 ? -11.737 11.411 14.608 1.00 96.69 243 VAL A O 1
ATOM 1859 N N . PRO A 1 244 ? -9.965 11.161 15.978 1.00 96.50 244 PRO A N 1
ATOM 1860 C CA . PRO A 1 244 ? -9.606 12.573 15.940 1.00 96.50 244 PRO A CA 1
ATOM 1861 C C . PRO A 1 244 ? -9.269 13.053 14.527 1.00 96.50 244 PRO A C 1
ATOM 1863 O O . PRO A 1 244 ? -8.735 12.293 13.709 1.00 96.50 244 PRO A O 1
ATOM 1866 N N . LYS A 1 245 ? -9.542 14.325 14.250 1.00 94.38 245 LYS A N 1
ATOM 1867 C CA . LYS A 1 245 ? -9.198 14.983 12.985 1.00 94.38 245 LYS A CA 1
ATOM 1868 C C . LYS A 1 245 ? -7.708 14.925 12.683 1.00 94.38 245 LYS A C 1
ATOM 1870 O O . LYS A 1 245 ? -6.883 14.987 13.594 1.00 94.38 245 LYS A O 1
ATOM 1875 N N . THR A 1 246 ? -7.344 14.914 11.404 1.00 91.88 246 THR A N 1
ATOM 1876 C CA . THR A 1 246 ? -5.942 14.912 10.947 1.00 91.88 246 THR A CA 1
ATOM 1877 C C . THR A 1 246 ? -5.083 13.815 11.600 1.00 91.88 246 THR A C 1
ATOM 1879 O O . THR A 1 246 ? -3.936 14.055 11.980 1.00 91.88 246 THR A O 1
ATOM 1882 N N . THR A 1 247 ? -5.620 12.597 11.737 1.00 93.62 247 THR A N 1
ATOM 1883 C CA . THR A 1 247 ? -4.897 11.460 12.333 1.00 93.62 247 THR A CA 1
ATOM 1884 C C . THR A 1 247 ? -5.000 10.179 11.517 1.00 93.62 247 THR A C 1
ATOM 1886 O O . THR A 1 247 ? -5.943 9.962 10.760 1.00 93.62 247 THR A O 1
ATOM 1889 N N . VAL A 1 248 ? -4.020 9.295 11.723 1.00 95.19 248 VAL A N 1
ATOM 1890 C CA . VAL A 1 248 ? -4.155 7.869 11.424 1.00 95.19 248 VAL A CA 1
ATOM 1891 C C . VAL A 1 248 ? -4.212 7.126 12.751 1.00 95.19 248 VAL A C 1
ATOM 1893 O O . VAL A 1 248 ? -3.269 7.200 13.543 1.00 95.19 248 VAL A O 1
ATOM 1896 N N . THR A 1 249 ? -5.315 6.426 12.993 1.00 95.62 249 THR A N 1
ATOM 1897 C CA . THR A 1 249 ? -5.586 5.723 14.249 1.00 95.62 249 THR A CA 1
ATOM 1898 C C . THR A 1 249 ? -5.880 4.258 13.966 1.00 95.62 249 THR A C 1
ATOM 1900 O O . THR A 1 249 ? -6.702 3.951 13.110 1.00 95.62 249 THR A O 1
ATOM 1903 N N . THR A 1 250 ? -5.254 3.353 14.716 1.00 96.12 250 THR A N 1
ATOM 1904 C CA . THR A 1 250 ? -5.504 1.912 14.604 1.00 96.12 250 THR A CA 1
ATOM 1905 C C . THR A 1 250 ? -6.201 1.391 15.853 1.00 96.12 250 THR A C 1
ATOM 1907 O O . THR A 1 250 ? -5.665 1.477 16.959 1.00 96.12 250 THR A O 1
ATOM 1910 N N . TRP A 1 251 ? -7.392 0.826 15.681 1.00 95.69 251 TRP A N 1
ATOM 1911 C CA . TRP A 1 251 ? -8.114 0.097 16.719 1.00 95.69 251 TRP A CA 1
ATOM 1912 C C . TRP A 1 251 ? -7.753 -1.384 16.657 1.00 95.69 251 TRP A C 1
ATOM 1914 O O . TRP A 1 251 ? -7.765 -1.997 15.590 1.00 95.69 251 TRP A O 1
ATOM 1924 N N . LEU A 1 252 ? -7.447 -1.961 17.818 1.00 93.88 252 LEU A N 1
ATOM 1925 C CA . LEU A 1 252 ? -7.227 -3.394 17.977 1.00 93.88 252 LEU A CA 1
ATOM 1926 C C . LEU A 1 252 ? -8.430 -4.001 18.680 1.00 93.88 252 LEU A C 1
ATOM 1928 O O . LEU A 1 252 ? -8.710 -3.646 19.826 1.00 93.88 252 LEU A O 1
ATOM 1932 N N . LEU A 1 253 ? -9.114 -4.922 18.008 1.00 91.19 253 LEU A N 1
ATOM 1933 C CA . LEU A 1 253 ? -10.269 -5.610 18.573 1.00 91.19 253 LEU A CA 1
ATOM 1934 C C . LEU A 1 253 ? -9.910 -7.076 18.839 1.00 91.19 253 LEU A C 1
ATOM 1936 O O . LEU A 1 253 ? -9.224 -7.704 18.022 1.00 91.19 253 LEU A O 1
ATOM 1940 N N . PRO A 1 254 ? -10.347 -7.635 19.978 1.00 86.44 254 PRO A N 1
ATOM 1941 C CA . PRO A 1 254 ? -10.129 -9.041 20.286 1.00 86.44 254 PRO A CA 1
ATOM 1942 C C . PRO A 1 254 ? -10.845 -9.948 19.278 1.00 86.44 254 PRO A C 1
ATOM 1944 O O . PRO A 1 254 ? -11.755 -9.529 18.563 1.00 86.44 254 PRO A O 1
ATOM 1947 N N . SER A 1 255 ? -10.431 -11.213 19.226 1.00 85.50 255 SER A N 1
ATOM 1948 C CA . SER A 1 255 ? -11.144 -12.218 18.442 1.00 85.50 255 SER A CA 1
ATOM 1949 C C . SER A 1 255 ? -12.498 -12.551 19.070 1.00 85.50 255 SER A C 1
ATOM 1951 O O . SER A 1 255 ? -12.669 -12.456 20.287 1.00 85.50 255 SER A O 1
ATOM 1953 N N . GLU A 1 256 ? -13.439 -13.039 18.259 1.00 81.94 256 GLU A N 1
ATOM 1954 C CA . GLU A 1 256 ? -14.739 -13.533 18.745 1.00 81.94 256 GLU A CA 1
ATOM 1955 C C . GLU A 1 256 ? -14.590 -14.609 19.824 1.00 81.94 256 GLU A C 1
ATOM 1957 O O . GLU A 1 256 ? -15.360 -14.667 20.776 1.00 81.94 256 GLU A O 1
ATOM 1962 N N . GLN A 1 257 ? -13.551 -15.442 19.719 1.00 80.19 257 GLN A N 1
ATOM 1963 C CA . GLN A 1 257 ? -13.252 -16.449 20.731 1.00 80.19 257 GLN A CA 1
ATOM 1964 C C . GLN A 1 257 ? -12.938 -15.814 22.091 1.00 80.19 257 GLN A C 1
ATOM 1966 O O . GLN A 1 257 ? -13.353 -16.351 23.1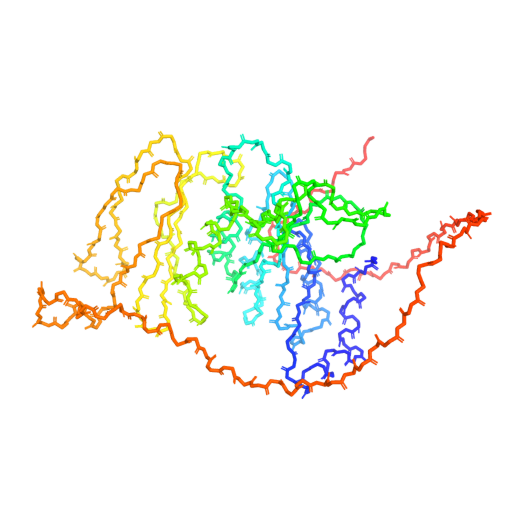12 1.00 80.19 257 GLN A O 1
ATOM 1971 N N . ILE A 1 258 ? -12.202 -14.699 22.114 1.00 79.38 258 ILE A N 1
ATOM 1972 C CA . ILE A 1 258 ? -11.887 -13.971 23.350 1.00 79.38 258 ILE A CA 1
ATOM 1973 C C . ILE A 1 258 ? -13.143 -13.269 23.879 1.00 79.38 258 ILE A C 1
ATOM 1975 O O . ILE A 1 258 ? -13.391 -13.309 25.079 1.00 79.38 258 ILE A O 1
ATOM 1979 N N . LEU A 1 259 ? -13.961 -12.683 23.000 1.00 76.31 259 LEU A N 1
ATOM 1980 C CA . LEU A 1 259 ? -15.224 -12.039 23.385 1.00 76.31 259 LEU A CA 1
ATOM 1981 C C . LEU A 1 259 ? -16.249 -13.035 23.948 1.00 76.31 259 LEU A C 1
ATOM 1983 O O . LEU A 1 259 ? -16.998 -12.698 24.861 1.00 76.31 259 LEU A O 1
ATOM 1987 N N . GLY A 1 260 ? -16.263 -14.266 23.432 1.00 71.81 260 GLY A N 1
ATOM 1988 C CA . GLY A 1 260 ? -17.136 -15.349 23.887 1.00 71.81 260 GLY A CA 1
ATOM 1989 C C . GLY A 1 260 ? -16.674 -16.053 25.168 1.00 71.81 260 GLY A C 1
ATOM 1990 O O . GLY A 1 260 ? -17.423 -16.867 25.710 1.00 71.81 260 GLY A O 1
ATOM 1991 N N . GLN A 1 261 ? -15.468 -15.769 25.678 1.00 72.69 261 GLN A N 1
ATOM 1992 C CA . GLN A 1 261 ? -15.034 -16.281 26.979 1.00 72.69 261 GLN A CA 1
ATOM 1993 C C . GLN A 1 261 ? -15.780 -15.524 28.086 1.00 72.69 261 GLN A C 1
ATOM 1995 O O . GLN A 1 261 ? -15.537 -14.348 28.342 1.00 72.69 261 GLN A O 1
ATOM 2000 N N . THR A 1 262 ? -16.708 -16.215 28.748 1.00 49.72 262 THR A N 1
ATOM 2001 C CA . THR A 1 262 ? -17.550 -15.748 29.862 1.00 49.72 262 THR A CA 1
ATOM 2002 C C . THR A 1 262 ? -16.742 -15.352 31.106 1.00 49.72 262 THR A C 1
ATOM 2004 O O . THR A 1 262 ? -16.744 -16.061 32.107 1.00 49.72 262 THR A O 1
ATOM 2007 N N . ASN A 1 263 ? -16.040 -14.218 31.040 1.00 49.97 263 ASN A N 1
ATOM 2008 C CA . ASN A 1 263 ? -15.625 -13.377 32.167 1.00 49.97 263 ASN A CA 1
ATOM 2009 C C . ASN A 1 263 ? -15.266 -11.982 31.632 1.00 49.97 263 ASN A C 1
ATOM 2011 O O . ASN A 1 263 ? -14.097 -11.630 31.472 1.00 49.97 263 ASN A O 1
ATOM 2015 N N . GLY A 1 264 ? -16.300 -11.183 31.364 1.00 49.00 264 GLY A N 1
ATOM 2016 C CA . GLY A 1 264 ? -16.229 -9.822 30.822 1.00 49.00 264 GLY A CA 1
ATOM 2017 C C . GLY A 1 264 ? -15.537 -8.759 31.691 1.00 49.00 264 GLY A C 1
ATOM 2018 O O . GLY A 1 264 ? -15.889 -7.594 31.577 1.00 49.00 264 GLY A O 1
ATOM 2019 N N . THR A 1 265 ? -14.571 -9.113 32.542 1.00 43.69 265 THR A N 1
ATOM 2020 C CA . THR A 1 265 ? -13.777 -8.176 33.367 1.00 43.69 265 THR A CA 1
ATOM 2021 C C . THR A 1 265 ? -12.436 -8.749 33.853 1.00 43.69 265 THR A C 1
ATOM 2023 O O . THR A 1 265 ? -11.878 -8.250 34.829 1.00 43.69 265 THR A O 1
ATOM 2026 N N . GLN A 1 266 ? -11.837 -9.750 33.197 1.00 39.00 266 GLN A N 1
ATOM 2027 C CA . GLN A 1 266 ? -10.391 -9.937 33.377 1.00 39.00 266 GLN A CA 1
ATOM 2028 C C . GLN A 1 266 ? -9.670 -9.062 32.361 1.00 39.00 266 GLN A C 1
ATOM 2030 O O . GLN A 1 266 ? -9.602 -9.390 31.178 1.00 39.00 266 GLN A O 1
ATOM 2035 N N . ALA A 1 267 ? -9.137 -7.926 32.830 1.00 41.38 267 ALA A N 1
ATOM 2036 C CA . ALA A 1 267 ? -8.046 -7.267 32.129 1.00 41.38 267 ALA A CA 1
ATOM 2037 C C . ALA A 1 267 ? -7.046 -8.362 31.755 1.00 41.38 267 ALA A C 1
ATOM 2039 O O . ALA A 1 267 ? -6.647 -9.141 32.629 1.00 41.38 267 ALA A O 1
ATOM 2040 N N . ALA A 1 268 ? -6.712 -8.457 30.464 1.00 41.09 268 ALA A N 1
ATOM 2041 C CA . ALA A 1 268 ? -5.639 -9.322 30.005 1.00 41.09 268 ALA A CA 1
ATOM 2042 C C . ALA A 1 268 ? -4.487 -9.176 31.003 1.00 41.09 268 ALA A C 1
ATOM 2044 O O . ALA A 1 268 ? -4.136 -8.050 31.372 1.00 41.09 268 ALA A O 1
ATOM 2045 N N . SER A 1 269 ? -4.006 -10.306 31.526 1.00 38.78 269 SER A N 1
ATOM 2046 C CA . SER A 1 269 ? -2.917 -10.333 32.496 1.00 38.78 269 SER A CA 1
ATOM 2047 C C . SER A 1 269 ? -1.840 -9.334 32.076 1.00 38.78 269 SER A C 1
ATOM 2049 O O . SER A 1 269 ? -1.568 -9.183 30.891 1.00 38.78 269 SER A O 1
ATOM 2051 N N . VAL A 1 270 ? -1.239 -8.630 33.038 1.00 41.31 270 VAL A N 1
ATOM 2052 C CA . VAL A 1 270 ? -0.292 -7.507 32.844 1.00 41.31 270 VAL A CA 1
ATOM 2053 C C . VAL A 1 270 ? 0.999 -7.906 32.081 1.00 41.31 270 VAL A C 1
ATOM 2055 O O . VAL A 1 270 ? 1.961 -7.149 32.002 1.00 41.31 270 VAL A O 1
ATOM 2058 N N . GLY A 1 271 ? 1.047 -9.082 31.454 1.00 36.06 271 GLY A N 1
ATOM 2059 C CA . GLY A 1 271 ? 1.944 -9.331 30.337 1.00 36.06 271 GLY A CA 1
ATOM 2060 C C . GLY A 1 271 ? 1.391 -8.639 29.098 1.00 36.06 271 GLY A C 1
ATOM 2061 O O . GLY A 1 271 ? 0.259 -8.899 28.705 1.00 36.06 271 GLY A O 1
ATOM 2062 N N . ALA A 1 272 ? 2.183 -7.767 28.464 1.00 34.12 272 ALA A N 1
ATOM 2063 C CA . ALA A 1 272 ? 1.843 -7.222 27.152 1.00 34.12 272 ALA A CA 1
ATOM 2064 C C . ALA A 1 272 ? 1.223 -8.343 26.288 1.00 34.12 272 ALA A C 1
ATOM 2066 O O . ALA A 1 272 ? 1.855 -9.400 26.188 1.00 34.12 272 ALA A O 1
ATOM 2067 N N . PRO A 1 273 ? 0.030 -8.162 25.682 1.00 43.25 273 PRO A N 1
ATOM 2068 C CA . PRO A 1 273 ? -0.710 -9.240 25.004 1.00 43.25 273 PRO A CA 1
ATOM 2069 C C . PRO A 1 273 ? 0.045 -9.878 23.824 1.00 43.25 273 PRO A C 1
ATOM 2071 O O . PRO A 1 273 ? -0.446 -10.792 23.168 1.00 43.25 273 PRO A O 1
ATOM 2074 N N . TYR A 1 274 ? 1.265 -9.412 23.568 1.00 45.16 274 TYR A N 1
ATOM 2075 C CA . TYR A 1 274 ? 2.146 -9.831 22.505 1.00 45.16 274 TYR A CA 1
ATOM 2076 C C . TYR A 1 274 ? 3.569 -9.966 23.070 1.00 45.16 274 TYR A C 1
ATOM 2078 O O . TYR A 1 274 ? 4.241 -8.950 23.281 1.00 45.16 274 TYR A O 1
ATOM 2086 N N . PRO A 1 275 ? 4.083 -11.185 23.314 1.00 32.56 275 PRO A N 1
ATOM 2087 C CA . PRO A 1 275 ? 5.506 -11.353 23.537 1.00 32.56 275 PRO A CA 1
ATOM 2088 C C . PRO A 1 275 ? 6.220 -11.029 22.222 1.00 32.56 275 PRO A C 1
ATOM 2090 O O . PRO A 1 275 ? 6.186 -11.804 21.266 1.00 32.56 275 PRO A O 1
ATOM 2093 N N . PHE A 1 276 ? 6.887 -9.876 22.177 1.00 39.66 276 PHE A N 1
ATOM 2094 C CA . PHE A 1 276 ? 7.912 -9.588 21.182 1.00 39.66 276 PHE A CA 1
ATOM 2095 C C . PHE A 1 276 ? 9.062 -10.574 21.405 1.00 39.66 276 PHE A C 1
ATOM 2097 O O . PHE A 1 276 ? 10.034 -10.277 22.098 1.00 39.66 276 PHE A O 1
ATOM 2104 N N . ARG A 1 277 ? 8.963 -11.784 20.845 1.00 31.12 277 ARG A N 1
ATOM 2105 C CA . ARG A 1 277 ? 10.152 -12.610 20.656 1.00 31.12 277 ARG A CA 1
ATOM 2106 C C . ARG A 1 277 ? 10.960 -11.944 19.557 1.00 31.12 277 ARG A C 1
ATOM 2108 O O . ARG A 1 277 ? 10.723 -12.162 18.374 1.00 31.12 277 ARG A O 1
ATOM 2115 N N . ASN A 1 278 ? 11.908 -11.115 19.980 1.00 35.06 278 ASN A N 1
ATOM 2116 C CA . ASN A 1 278 ? 13.087 -10.827 19.189 1.00 35.06 278 ASN A CA 1
ATOM 2117 C C . ASN A 1 278 ? 13.694 -12.200 18.885 1.00 35.06 278 ASN A C 1
ATOM 2119 O O . ASN A 1 278 ? 14.160 -12.879 19.805 1.00 35.06 278 ASN A O 1
ATOM 2123 N N . GLY A 1 279 ? 13.532 -12.679 17.649 1.00 29.75 279 GLY A N 1
ATOM 2124 C CA . GLY A 1 279 ? 14.097 -13.952 17.230 1.00 29.75 279 GLY A CA 1
ATOM 2125 C C . GLY A 1 279 ? 15.561 -13.943 17.632 1.00 29.75 279 GLY A C 1
ATOM 2126 O O . GLY A 1 279 ? 16.295 -13.030 17.255 1.00 29.75 279 GLY A O 1
ATOM 2127 N N . SER A 1 280 ? 15.951 -14.892 18.484 1.00 29.86 280 SER A N 1
ATOM 2128 C CA . SER A 1 280 ? 17.334 -15.031 18.905 1.00 29.86 280 SER A CA 1
ATOM 2129 C C . SER A 1 280 ? 18.196 -15.041 17.655 1.00 29.86 280 SER A C 1
ATOM 2131 O O . SER A 1 280 ? 17.951 -15.828 16.741 1.00 29.86 280 SER A O 1
ATOM 2133 N N . THR A 1 281 ? 19.177 -14.153 17.642 1.00 31.81 281 THR A N 1
ATOM 2134 C CA . THR A 1 281 ? 20.279 -14.107 16.697 1.00 31.81 281 THR A CA 1
ATOM 2135 C C . THR A 1 281 ? 20.743 -15.518 16.337 1.00 31.81 281 THR A C 1
ATOM 2137 O O . THR A 1 281 ? 21.499 -16.154 17.071 1.00 31.81 281 THR A O 1
ATOM 2140 N N . THR A 1 282 ? 20.346 -16.013 15.165 1.00 28.33 282 THR A N 1
ATOM 2141 C CA . THR A 1 282 ? 21.197 -16.956 14.449 1.00 28.33 282 THR A CA 1
ATOM 2142 C C . THR A 1 282 ? 22.438 -16.159 14.092 1.00 28.33 282 THR A C 1
ATOM 2144 O O . THR A 1 282 ? 22.411 -15.311 13.201 1.00 28.33 282 THR A O 1
ATOM 2147 N N . ARG A 1 283 ? 23.494 -16.348 14.889 1.00 27.09 283 ARG A N 1
ATOM 2148 C CA . ARG A 1 283 ? 24.829 -15.819 14.620 1.00 27.09 283 ARG A CA 1
ATOM 2149 C C . ARG A 1 283 ? 25.199 -16.209 13.191 1.00 27.09 283 ARG A C 1
ATOM 2151 O O . ARG A 1 283 ? 25.517 -17.365 12.936 1.00 27.09 283 ARG A O 1
ATOM 2158 N N . PHE A 1 284 ? 25.178 -15.249 12.276 1.00 26.84 284 PHE A N 1
ATOM 2159 C CA . PHE A 1 284 ? 26.020 -15.353 11.099 1.00 26.84 284 PHE A CA 1
ATOM 2160 C C . PHE A 1 284 ? 27.459 -15.253 11.597 1.00 26.84 284 PHE A C 1
ATOM 2162 O O . PHE A 1 284 ? 27.811 -14.340 12.346 1.00 26.84 284 PHE A O 1
ATOM 2169 N N . SER A 1 285 ? 28.259 -16.256 11.257 1.00 26.03 285 SER A N 1
ATOM 2170 C CA . SER A 1 285 ? 29.690 -16.291 11.513 1.00 26.03 285 SER A CA 1
ATOM 2171 C C . SER A 1 285 ? 30.334 -15.012 10.982 1.00 26.03 285 SER A C 1
ATOM 2173 O O . SER A 1 285 ? 30.314 -14.753 9.781 1.00 26.03 285 SER A O 1
ATOM 2175 N N . THR A 1 286 ? 30.904 -14.217 11.883 1.00 26.78 286 THR A N 1
ATOM 2176 C CA . THR A 1 286 ? 31.819 -13.125 11.554 1.00 26.78 286 THR A CA 1
ATOM 2177 C C . THR A 1 286 ? 32.982 -13.689 10.749 1.00 26.78 286 THR A C 1
ATOM 2179 O O . THR A 1 286 ? 33.828 -14.396 11.293 1.00 26.78 286 THR A O 1
ATOM 2182 N N . ALA A 1 287 ? 33.027 -13.371 9.458 1.00 27.83 287 ALA A N 1
ATOM 2183 C CA . ALA A 1 287 ? 34.249 -13.460 8.681 1.00 27.83 287 ALA A CA 1
ATOM 2184 C C . ALA A 1 287 ? 35.174 -12.331 9.155 1.00 27.83 287 ALA A C 1
ATOM 2186 O O . ALA A 1 287 ? 34.969 -11.158 8.848 1.00 27.83 287 ALA A O 1
ATOM 2187 N N . SER A 1 288 ? 36.166 -12.686 9.965 1.00 28.50 288 SER A N 1
ATOM 2188 C CA . SER A 1 288 ? 37.290 -11.823 10.310 1.00 28.50 288 SER A CA 1
ATOM 2189 C C . SER A 1 288 ? 38.189 -11.663 9.083 1.00 28.50 288 SER A C 1
ATOM 2191 O O . SER A 1 288 ? 39.028 -12.519 8.811 1.00 28.50 288 SER A O 1
ATOM 2193 N N . GLY A 1 289 ? 37.998 -10.581 8.331 1.00 27.06 289 GLY A N 1
ATOM 2194 C CA . GLY A 1 289 ? 38.937 -10.117 7.313 1.00 27.06 289 GLY A CA 1
ATOM 2195 C C . GLY A 1 289 ? 39.563 -8.804 7.767 1.00 27.06 289 GLY A C 1
ATOM 2196 O O . GLY A 1 289 ? 38.896 -7.774 7.780 1.00 27.06 289 GLY A O 1
ATOM 2197 N N . SER A 1 290 ? 40.832 -8.837 8.172 1.00 25.12 290 SER A N 1
ATOM 2198 C CA . SER A 1 290 ? 41.619 -7.637 8.450 1.00 25.12 290 SER A CA 1
ATOM 2199 C C . SER A 1 290 ? 41.920 -6.907 7.140 1.00 25.12 290 SER A C 1
ATOM 2201 O O . SER A 1 290 ? 42.621 -7.452 6.289 1.00 25.12 290 SER A O 1
ATOM 2203 N N . VAL A 1 291 ? 41.450 -5.669 6.989 1.00 29.66 291 VAL A N 1
ATOM 2204 C CA . VAL A 1 291 ? 41.935 -4.769 5.935 1.00 29.66 291 VAL A CA 1
ATOM 2205 C C . VAL A 1 291 ? 42.812 -3.711 6.592 1.00 29.66 291 VAL A C 1
ATOM 2207 O O . VAL A 1 291 ? 42.341 -2.693 7.090 1.00 29.66 291 VAL A O 1
ATOM 2210 N N . THR A 1 292 ? 44.112 -3.984 6.625 1.00 29.59 292 THR A N 1
ATOM 2211 C CA . THR A 1 292 ? 45.151 -2.966 6.786 1.00 29.59 292 THR A CA 1
ATOM 2212 C C . THR A 1 292 ? 45.375 -2.308 5.429 1.00 29.59 292 THR A C 1
ATOM 2214 O O . THR A 1 292 ? 45.844 -2.964 4.502 1.00 29.59 292 THR A O 1
ATOM 2217 N N . GLY A 1 293 ? 45.041 -1.026 5.301 1.00 28.81 293 GLY A N 1
ATOM 2218 C CA . GLY A 1 293 ? 45.262 -0.268 4.071 1.00 28.81 293 GLY A CA 1
ATOM 2219 C C . GLY A 1 293 ? 45.211 1.232 4.324 1.00 28.81 293 GLY A C 1
ATOM 2220 O O . GLY A 1 293 ? 44.152 1.845 4.282 1.00 28.81 293 GLY A O 1
ATOM 2221 N N . THR A 1 294 ? 46.370 1.811 4.621 1.00 28.31 294 THR A N 1
ATOM 2222 C CA . THR A 1 294 ? 46.630 3.254 4.635 1.00 28.31 294 THR A CA 1
ATOM 2223 C C . THR A 1 294 ? 46.618 3.816 3.213 1.00 28.31 294 THR A C 1
ATOM 2225 O O . THR A 1 294 ? 47.300 3.264 2.353 1.00 28.31 294 THR A O 1
ATOM 2228 N N . GLY A 1 295 ? 45.947 4.951 2.989 1.00 27.03 295 GLY A N 1
ATOM 2229 C CA . GLY A 1 295 ? 46.192 5.798 1.816 1.00 27.03 295 GLY A CA 1
ATOM 2230 C C . GLY A 1 295 ? 44.934 6.344 1.149 1.00 27.03 295 GLY A C 1
ATOM 2231 O O . GLY A 1 295 ? 44.410 5.746 0.217 1.00 27.03 295 GLY A O 1
ATOM 2232 N N . PHE A 1 296 ? 44.494 7.530 1.573 1.00 29.75 296 PHE A N 1
ATOM 2233 C CA . PHE A 1 296 ? 43.702 8.403 0.709 1.00 29.75 296 PHE A CA 1
ATOM 2234 C C . PHE A 1 296 ? 44.637 8.992 -0.354 1.00 29.75 296 PHE A C 1
ATOM 2236 O O . PHE A 1 296 ? 45.644 9.618 -0.026 1.00 29.75 296 PHE A O 1
ATOM 2243 N N . SER A 1 297 ? 44.320 8.806 -1.630 1.00 26.88 297 SER A N 1
ATOM 2244 C CA . SER A 1 297 ? 44.912 9.578 -2.723 1.00 26.88 297 SER A CA 1
ATOM 2245 C C . SER A 1 297 ? 43.829 9.865 -3.752 1.00 26.88 297 SER A C 1
ATOM 2247 O O . SER A 1 297 ? 43.194 8.959 -4.284 1.00 26.88 297 SER A O 1
ATOM 2249 N N . ALA A 1 298 ? 43.583 11.157 -3.953 1.00 30.44 298 ALA A N 1
ATOM 2250 C CA . ALA A 1 298 ? 42.639 11.692 -4.916 1.00 30.44 298 ALA A CA 1
ATOM 2251 C C . ALA A 1 298 ? 43.031 11.274 -6.340 1.00 30.44 298 ALA A C 1
ATOM 2253 O O . ALA A 1 298 ? 44.195 11.389 -6.721 1.00 30.44 298 ALA A O 1
ATOM 2254 N N . CYS A 1 299 ? 42.059 10.830 -7.137 1.00 23.16 299 CYS A N 1
ATOM 2255 C CA . CYS A 1 299 ? 42.237 10.660 -8.576 1.00 23.16 299 CYS A CA 1
ATOM 2256 C C . CYS A 1 299 ? 41.544 11.804 -9.319 1.00 23.16 299 CYS A C 1
ATOM 2258 O O . CYS A 1 299 ? 40.320 11.904 -9.327 1.00 23.16 299 CYS A O 1
ATOM 2260 N N . ASN A 1 300 ? 42.360 12.649 -9.952 1.00 26.75 300 ASN A N 1
ATOM 2261 C CA . ASN A 1 300 ? 41.955 13.535 -11.040 1.00 26.75 300 ASN A CA 1
ATOM 2262 C C . ASN A 1 300 ? 41.550 12.688 -12.250 1.00 26.75 300 ASN A C 1
ATOM 2264 O O . ASN A 1 300 ? 42.318 11.814 -12.656 1.00 26.75 300 ASN A O 1
ATOM 2268 N N . VAL A 1 301 ? 40.403 12.986 -12.867 1.00 28.53 301 VAL A N 1
ATOM 2269 C CA . VAL A 1 301 ? 40.032 12.390 -14.156 1.00 28.53 301 VAL A CA 1
ATOM 2270 C C . VAL A 1 301 ? 39.605 13.472 -15.143 1.00 28.53 301 VAL A C 1
ATOM 2272 O O . VAL A 1 301 ? 38.753 14.313 -14.865 1.00 28.53 301 VAL A O 1
ATOM 2275 N N . THR A 1 302 ? 40.266 13.426 -16.294 1.00 23.59 302 THR A N 1
ATOM 2276 C CA . THR A 1 302 ? 40.159 14.295 -17.465 1.00 23.59 302 THR A CA 1
ATOM 2277 C C . THR A 1 302 ? 38.914 13.958 -18.295 1.00 23.59 302 THR A C 1
ATOM 2279 O O . THR A 1 302 ? 38.574 12.789 -18.468 1.00 23.59 302 THR A O 1
ATOM 2282 N N . PHE A 1 303 ? 38.257 14.978 -18.851 1.00 26.16 303 PHE A N 1
ATOM 2283 C CA . PHE A 1 303 ? 37.077 14.834 -19.709 1.00 26.16 303 PHE A CA 1
ATOM 2284 C C . PHE A 1 303 ? 37.412 14.208 -21.070 1.00 26.16 303 PHE A C 1
ATOM 2286 O O . PHE A 1 303 ? 38.337 14.646 -21.751 1.00 26.16 303 PHE A O 1
ATOM 2293 N N . THR A 1 304 ? 36.587 13.257 -21.512 1.00 23.28 304 THR A N 1
ATOM 2294 C CA . THR A 1 304 ? 36.427 12.905 -22.931 1.00 23.28 304 THR A CA 1
ATOM 2295 C C . THR A 1 304 ? 34.941 12.886 -23.275 1.00 23.28 304 THR A C 1
ATOM 2297 O O . THR A 1 304 ? 34.135 12.257 -22.593 1.00 23.28 304 THR A O 1
ATOM 2300 N N . SER A 1 305 ? 34.569 13.637 -24.310 1.00 28.39 305 SER A N 1
ATOM 2301 C CA . SER A 1 305 ? 33.216 13.714 -24.850 1.00 28.39 305 SER A CA 1
ATOM 2302 C C . SER A 1 305 ? 33.000 12.611 -25.884 1.00 28.39 305 SER A C 1
ATOM 2304 O O . SER A 1 305 ? 33.792 12.449 -26.809 1.00 28.39 305 SER A O 1
ATOM 2306 N N . THR A 1 306 ? 31.896 11.877 -25.766 1.00 25.02 306 THR A N 1
ATOM 2307 C CA . THR A 1 306 ? 31.349 11.082 -26.871 1.00 25.02 306 THR A CA 1
ATOM 2308 C C . THR A 1 306 ? 29.854 11.345 -26.977 1.00 25.02 306 THR A C 1
ATOM 2310 O O . THR A 1 306 ? 29.109 11.262 -26.005 1.00 25.02 306 THR A O 1
ATOM 2313 N N . THR A 1 307 ? 29.439 11.748 -28.172 1.00 28.02 307 THR A N 1
ATOM 2314 C CA . THR A 1 307 ? 28.051 11.920 -28.589 1.00 28.02 307 THR A CA 1
ATOM 2315 C C . THR A 1 307 ? 27.466 10.562 -28.964 1.00 28.02 307 THR A C 1
ATOM 2317 O O . THR A 1 307 ? 28.099 9.791 -29.684 1.00 28.02 307 THR A O 1
ATOM 2320 N N . SER A 1 308 ? 26.246 10.270 -28.516 1.00 25.64 308 SER A N 1
ATOM 2321 C CA . SER A 1 308 ? 25.469 9.120 -28.980 1.00 25.64 308 SER A CA 1
ATOM 2322 C C . SER A 1 308 ? 24.198 9.597 -29.679 1.00 25.64 308 SER A C 1
ATOM 2324 O O . SER A 1 308 ? 23.362 10.297 -29.115 1.00 25.64 308 SER A O 1
ATOM 2326 N N . THR A 1 309 ? 24.076 9.227 -30.950 1.00 25.42 309 THR A N 1
ATOM 2327 C CA . THR A 1 309 ? 22.860 9.318 -31.756 1.00 25.42 309 THR A CA 1
ATOM 2328 C C . THR A 1 309 ? 22.101 7.999 -31.633 1.00 25.42 309 THR A C 1
ATOM 2330 O O . THR A 1 309 ? 22.623 6.939 -31.971 1.00 25.42 309 THR A O 1
ATOM 2333 N N . SER A 1 310 ? 20.861 8.042 -31.152 1.00 27.03 310 SER A N 1
ATOM 2334 C CA . SER A 1 310 ? 19.940 6.904 -31.177 1.00 27.03 310 SER A CA 1
ATOM 2335 C C . SER A 1 310 ? 19.054 6.993 -32.421 1.00 27.03 310 SER A C 1
ATOM 2337 O O . SER A 1 310 ? 18.310 7.952 -32.608 1.00 27.03 310 SER A O 1
ATOM 2339 N N . SER A 1 311 ? 19.147 5.982 -33.286 1.00 25.53 311 SER A N 1
ATOM 2340 C CA . SER A 1 311 ? 18.193 5.739 -34.368 1.00 25.53 311 SER A CA 1
ATOM 2341 C C . SER A 1 311 ? 17.205 4.667 -33.911 1.00 25.53 311 SER A C 1
ATOM 2343 O O . SER A 1 311 ? 17.594 3.595 -33.447 1.00 25.53 311 SER A O 1
ATOM 2345 N N . SER A 1 312 ? 15.917 4.989 -33.985 1.00 27.27 312 SER A N 1
ATOM 2346 C CA . SER A 1 312 ? 14.812 4.078 -33.714 1.00 27.27 312 SER A CA 1
ATOM 2347 C C . SER A 1 312 ? 14.551 3.206 -34.942 1.00 27.27 312 SER A C 1
ATOM 2349 O O . SER A 1 312 ? 14.421 3.706 -36.057 1.00 27.27 312 SER A O 1
ATOM 2351 N N . SER A 1 313 ? 14.439 1.895 -34.740 1.00 26.94 313 SER A N 1
ATOM 2352 C CA . SER A 1 313 ? 13.777 1.010 -35.698 1.00 26.94 313 SER A CA 1
ATOM 2353 C C . SER A 1 313 ? 12.601 0.350 -34.991 1.00 26.94 313 SER A C 1
ATOM 2355 O O . SER A 1 313 ? 12.746 -0.324 -33.975 1.00 26.94 313 SER A O 1
ATOM 2357 N N . SER A 1 314 ? 11.410 0.651 -35.493 1.00 33.06 314 SER A N 1
ATOM 2358 C CA . SER A 1 314 ? 10.143 0.075 -35.080 1.00 33.06 314 SER A CA 1
ATOM 2359 C C . SER A 1 314 ? 9.967 -1.276 -35.767 1.00 33.06 314 SER A C 1
ATOM 2361 O O . SER A 1 314 ? 10.097 -1.384 -36.984 1.00 33.06 314 SER A O 1
ATOM 2363 N N . THR A 1 315 ? 9.632 -2.311 -35.001 1.00 31.06 315 THR A N 1
ATOM 2364 C CA . THR A 1 315 ? 9.014 -3.518 -35.556 1.00 31.06 315 THR A CA 1
ATOM 2365 C C . THR A 1 315 ? 7.671 -3.725 -34.875 1.00 31.06 315 THR A C 1
ATOM 2367 O O . THR A 1 315 ? 7.557 -3.909 -33.668 1.00 31.06 315 THR A O 1
ATOM 2370 N N . SER A 1 316 ? 6.627 -3.584 -35.684 1.00 41.62 316 SER A N 1
ATOM 2371 C CA . SER A 1 316 ? 5.228 -3.740 -35.326 1.00 41.62 316 SER A CA 1
ATOM 2372 C C . SER A 1 316 ? 4.882 -5.225 -35.243 1.00 41.62 316 SER A C 1
ATOM 2374 O O . SER A 1 316 ? 4.633 -5.859 -36.270 1.00 41.62 316 SER A O 1
ATOM 2376 N N . VAL A 1 317 ? 4.835 -5.779 -34.033 1.00 35.59 317 VAL A N 1
ATOM 2377 C CA . VAL A 1 317 ? 4.074 -7.008 -33.786 1.00 35.59 317 VAL A CA 1
ATOM 2378 C C . VAL A 1 317 ? 2.657 -6.589 -33.413 1.00 35.59 317 VAL A C 1
ATOM 2380 O O . VAL A 1 317 ? 2.445 -5.805 -32.488 1.00 35.59 317 VAL A O 1
ATOM 2383 N N . THR A 1 318 ? 1.687 -7.057 -34.193 1.00 36.53 318 THR A N 1
ATOM 2384 C CA . THR A 1 318 ? 0.261 -6.769 -34.032 1.00 36.53 318 THR A CA 1
ATOM 2385 C C . THR A 1 318 ? -0.180 -7.113 -32.609 1.00 36.53 318 THR A C 1
ATOM 2387 O O . THR A 1 318 ? -0.120 -8.269 -32.195 1.00 36.53 318 THR A O 1
ATOM 2390 N N . ALA A 1 319 ? -0.588 -6.097 -31.848 1.00 42.88 319 ALA A N 1
ATOM 2391 C CA . ALA A 1 319 ? -0.989 -6.246 -30.456 1.00 42.88 319 ALA A CA 1
ATOM 2392 C C . ALA A 1 319 ? -2.210 -7.169 -30.322 1.00 42.88 319 ALA A C 1
ATOM 2394 O O . ALA A 1 319 ? -3.222 -6.964 -30.996 1.00 42.88 319 ALA A O 1
ATOM 2395 N N . LEU A 1 320 ? -2.136 -8.151 -29.419 1.00 37.47 320 LEU A N 1
ATOM 2396 C CA . LEU A 1 320 ? -3.308 -8.928 -29.022 1.00 37.47 320 LEU A CA 1
ATOM 2397 C C . LEU A 1 320 ? -4.315 -8.002 -28.310 1.00 37.47 320 LEU A C 1
ATOM 2399 O O . LEU A 1 320 ? -3.908 -7.195 -27.466 1.00 37.47 320 LEU A O 1
ATOM 2403 N N . PRO A 1 321 ? -5.618 -8.079 -28.636 1.00 46.84 321 PRO A N 1
ATOM 2404 C CA . PRO A 1 321 ? -6.635 -7.290 -27.951 1.00 46.84 321 PRO A CA 1
ATOM 2405 C C . PRO A 1 321 ? -6.757 -7.740 -26.489 1.00 46.84 321 PRO A C 1
ATOM 2407 O O . PRO A 1 321 ? -6.898 -8.931 -26.219 1.00 46.84 321 PRO A O 1
ATOM 2410 N N . VAL A 1 322 ? -6.729 -6.792 -25.544 1.00 42.62 322 VAL A N 1
ATOM 2411 C CA . VAL A 1 322 ? -6.977 -7.062 -24.117 1.00 42.62 322 VAL A CA 1
ATOM 2412 C C . VAL A 1 322 ? -8.493 -7.222 -23.907 1.00 42.62 322 VAL A C 1
ATOM 2414 O O . VAL A 1 322 ? -9.227 -6.259 -24.128 1.00 42.62 322 VAL A O 1
ATOM 2417 N N . PRO A 1 323 ? -9.009 -8.402 -23.513 1.00 41.66 323 PRO A N 1
ATOM 2418 C CA . PRO A 1 323 ? -10.442 -8.602 -23.319 1.00 41.66 323 PRO A CA 1
ATOM 2419 C C . PRO A 1 323 ? -10.954 -7.883 -22.062 1.00 41.66 323 PRO A C 1
ATOM 2421 O O . PRO A 1 323 ? -10.346 -7.981 -20.999 1.00 41.66 323 PRO A O 1
ATOM 2424 N N . ASN A 1 324 ? -12.129 -7.251 -22.162 1.00 42.88 324 ASN A N 1
ATOM 2425 C CA . ASN A 1 324 ? -12.954 -6.798 -21.028 1.00 42.88 324 ASN A CA 1
ATOM 2426 C C . ASN A 1 324 ? -12.332 -5.772 -20.053 1.00 42.88 324 ASN A C 1
ATOM 2428 O O . ASN A 1 324 ? -12.644 -5.796 -18.860 1.00 42.88 324 ASN A O 1
ATOM 2432 N N . THR A 1 325 ? -11.518 -4.827 -20.533 1.00 42.88 325 THR A N 1
ATOM 2433 C CA . THR A 1 325 ? -11.124 -3.646 -19.740 1.00 42.88 325 THR A CA 1
ATOM 2434 C C . THR A 1 325 ? -12.054 -2.468 -20.035 1.00 42.88 325 THR A C 1
ATOM 2436 O O . THR A 1 325 ? -12.143 -2.024 -21.177 1.00 42.88 325 THR A O 1
ATOM 2439 N N . THR A 1 326 ? -12.724 -1.924 -19.017 1.00 42.03 326 THR A N 1
ATOM 2440 C CA . THR A 1 326 ? -13.568 -0.714 -19.135 1.00 42.03 326 THR A CA 1
ATOM 2441 C C . THR A 1 326 ? -12.766 0.590 -19.144 1.00 42.03 326 THR A C 1
ATOM 2443 O O . THR A 1 326 ? -13.334 1.664 -19.324 1.00 42.03 326 THR A O 1
ATOM 2446 N N . HIS A 1 327 ? -11.449 0.521 -18.947 1.00 42.34 327 HIS A N 1
ATOM 2447 C CA . HIS A 1 327 ? -10.571 1.683 -18.892 1.00 42.34 327 HIS A CA 1
ATOM 2448 C C . HIS A 1 327 ? -9.988 1.989 -20.276 1.00 42.34 327 HIS A C 1
ATOM 2450 O O . HIS A 1 327 ? -9.083 1.309 -20.757 1.00 42.34 327 HIS A O 1
ATOM 2456 N N . THR A 1 328 ? -10.516 3.022 -20.927 1.00 39.75 328 THR A N 1
ATOM 2457 C CA . THR A 1 328 ? -9.939 3.596 -22.146 1.00 39.75 328 THR A CA 1
ATOM 2458 C C . THR A 1 328 ? -8.733 4.460 -21.799 1.00 39.75 328 THR A C 1
ATOM 2460 O O . THR A 1 328 ? -8.856 5.414 -21.032 1.00 39.75 328 THR A O 1
ATOM 2463 N N . ILE A 1 329 ? -7.584 4.164 -22.408 1.00 37.19 329 ILE A N 1
ATOM 2464 C CA . ILE A 1 329 ? -6.456 5.097 -22.480 1.00 37.19 329 ILE A CA 1
ATOM 2465 C C . ILE A 1 329 ? -6.948 6.292 -23.298 1.00 37.19 329 ILE A C 1
ATOM 2467 O O . ILE A 1 329 ? -7.221 6.151 -24.491 1.00 37.19 329 ILE A O 1
ATOM 2471 N N . ALA A 1 330 ? -7.091 7.459 -22.673 1.00 31.23 330 ALA A N 1
ATOM 2472 C CA . ALA A 1 330 ? -7.233 8.689 -23.433 1.00 31.23 330 ALA A CA 1
ATOM 2473 C C . ALA A 1 330 ? -5.893 8.935 -24.136 1.00 31.23 330 ALA A C 1
ATOM 2475 O O . ALA A 1 330 ? -4.954 9.459 -23.544 1.00 31.23 330 ALA A O 1
ATOM 2476 N N . THR A 1 331 ? -5.783 8.510 -25.393 1.00 32.03 331 THR A N 1
ATOM 2477 C CA . THR A 1 331 ? -4.720 8.971 -26.279 1.00 32.03 331 THR A CA 1
ATOM 2478 C C . THR A 1 331 ? -4.953 10.460 -26.484 1.00 32.03 331 THR A C 1
ATOM 2480 O O . THR A 1 331 ? -5.845 10.847 -27.242 1.00 32.03 331 THR A O 1
ATOM 2483 N N . THR A 1 332 ? -4.210 11.308 -25.776 1.00 35.72 332 THR A N 1
ATOM 2484 C CA . THR A 1 332 ? -4.136 12.725 -26.118 1.00 35.72 332 THR A CA 1
ATOM 2485 C C . THR A 1 332 ? -3.531 12.821 -27.511 1.00 35.72 332 THR A C 1
ATOM 2487 O O . THR A 1 332 ? -2.339 12.611 -27.726 1.00 35.72 332 THR A O 1
ATOM 2490 N N . GLY A 1 333 ? -4.414 13.053 -28.480 1.00 33.78 333 GLY A N 1
ATOM 2491 C CA . GLY A 1 333 ? -4.054 13.417 -29.832 1.00 33.78 333 GLY A CA 1
ATOM 2492 C C . GLY A 1 333 ? -3.268 14.721 -29.824 1.00 33.78 333 GLY A C 1
ATOM 2493 O O . GLY A 1 333 ? -3.547 15.642 -29.059 1.00 33.78 333 GLY A O 1
ATOM 2494 N N . THR A 1 334 ? -2.273 14.750 -30.692 1.00 33.88 334 THR A N 1
ATOM 2495 C CA . THR A 1 334 ? -1.513 15.919 -31.116 1.00 33.88 334 THR A CA 1
ATOM 2496 C C . THR A 1 334 ? -2.411 17.093 -31.505 1.00 33.88 334 THR A C 1
ATOM 2498 O O . THR A 1 334 ? -3.319 16.926 -32.324 1.00 33.88 334 THR A O 1
ATOM 2501 N N . ALA A 1 335 ? -2.055 18.279 -31.018 1.00 31.98 335 ALA A N 1
ATOM 2502 C CA . ALA A 1 335 ? -1.991 19.500 -31.813 1.00 31.98 335 ALA A CA 1
ATOM 2503 C C . ALA A 1 335 ? -0.676 20.206 -31.466 1.00 31.98 335 ALA A C 1
ATOM 2505 O O . ALA A 1 335 ? -0.359 20.256 -30.255 1.00 31.98 335 ALA A O 1
#

Foldseek 3Di:
DDDALLRLLVVCVVPVLVVCVVVVHADAPDQEAQQPLVSVLSSCVSNPPSHQEHEHEFQDPPTGDLLSLLVCCVPPPRHAYEDEEDFDFQDDVPDQDCVLVVQAFSNVLSRHLGYDYAQWHDDDDDDDDRACEAAPQSDDDDPVDTHRGGDHCKHDPDPPDIDGDSNVVSVCLDPVAADNVKDWDHDPDDWDDDRNDQQTWTWTWIQHPQQKIKIKIQGSHPAKDWDWDDDPPPPPDIDTDIDGHSDIDIDIGDHPVVVPPPDPDDDDPPPDPDPPPPPPDPDDDDPDDDDDDDDDDDDDDDDDDDDDDDDDDDDDDDDDDRPDDPDDNPPPDDD

InterPro domains:
  IPR001139 Glycoside hydrolase family 30 [PTHR11069] (1-251)
  IPR017853 Glycoside hydrolase superfamily [SSF51445] (2-182)
  IPR033452 Glycosyl hydrolase family 30, beta sandwich domain [PF17189] (198-250)